Protein AF-A0A348WHT0-F1 (afdb_monomer_lite)

Foldseek 3Di:
DEEEEAAAQPPFPPCVLLVVLVVCQVVLVVVLEDRFDQVQAQVVLVVQLVVCVPPRHDPCLLVVRCVSSVRDPSRPYYYHYYNCQLHALLQQAEPLEGSPSPLSSVVSVCVSVVVHQYAYEYADEDLVVSLQVSCVVNVHPDSCVSNPNDDSVSYDPVVVVVCCCVRVVSHHYHYDHSVCCVVCVVVVSCVSSVD

Radius of gyration: 16.74 Å; chains: 1; bounding box: 39×33×45 Å

Organism: NCBI:txid314263

Secondary structure (DSSP, 8-state):
-EEEEE---TTSSTTHHHHHHHHTHHHHHHTTEE---HHHHHHHHHHHHHHHHHH---TTHHHHHHHHHTPPTT-SEEEEE-TTTT--GGGSEETTEE-TTHHHHHHHHHHHTTTSEEEEEEEE--HHHHHHHHHHHTT-S-HHHHTTSS-GGG--HHHHHHHHHHHSTTS-EEEEEGGGHHHHHHHHHHHHHT-

Sequence (195 aa):
MQVIIHAGAHKTDDDKLVKCLMGNEPILSELGTAVPHPNSYRKLLRDLLNEGLQSGLPADTRARVLEKMRVPEGTERLILSNHGFFGTPRMAVNSGLFYPAAVARLRLFQEIFHLDDVELFLALRDPGGLLPALAHEARAHSVSEYIGGGEPRDILWSDMLSRISREVPDLPVTVWCNEDTPLIWGEVLREMAGV

Structure (mmCIF, N/CA/C/O backbone):
data_AF-A0A348WHT0-F1
#
_entry.id   AF-A0A348WHT0-F1
#
loop_
_atom_site.group_PDB
_atom_site.id
_atom_site.type_symbol
_atom_site.label_atom_id
_atom_site.label_alt_id
_atom_site.label_comp_id
_atom_site.label_asym_id
_atom_site.label_entity_id
_atom_site.label_seq_id
_atom_site.pdbx_PDB_ins_code
_atom_site.Cartn_x
_atom_site.Cartn_y
_atom_site.Cartn_z
_atom_site.occupancy
_atom_site.B_iso_or_equiv
_atom_site.auth_seq_id
_atom_site.auth_comp_id
_atom_site.auth_asym_id
_atom_site.auth_atom_id
_atom_site.pdbx_PDB_model_num
ATOM 1 N N . MET A 1 1 ? -11.082 -5.052 14.104 1.00 96.81 1 MET A N 1
ATOM 2 C CA . MET A 1 1 ? -10.844 -3.727 13.487 1.00 96.81 1 MET A CA 1
ATOM 3 C C . MET A 1 1 ? -10.552 -3.975 12.017 1.00 96.81 1 MET A C 1
ATOM 5 O O . MET A 1 1 ? -10.030 -5.037 11.706 1.00 96.81 1 MET A O 1
ATOM 9 N N . GLN A 1 2 ? -10.887 -3.052 11.122 1.00 98.25 2 GLN A N 1
ATOM 10 C CA . GLN A 1 2 ? -10.478 -3.136 9.721 1.00 98.25 2 GLN A CA 1
ATOM 11 C C . GLN A 1 2 ? -9.134 -2.429 9.534 1.00 98.25 2 GLN A C 1
ATOM 13 O O . GLN A 1 2 ? -8.958 -1.293 9.974 1.00 98.25 2 GLN A O 1
ATOM 18 N N . VAL A 1 3 ? -8.169 -3.089 8.899 1.00 98.50 3 VAL A N 1
ATOM 19 C CA . VAL A 1 3 ? -6.821 -2.562 8.670 1.00 98.50 3 VAL A CA 1
ATOM 20 C C . VAL A 1 3 ? -6.609 -2.360 7.181 1.00 98.50 3 VAL A C 1
ATOM 22 O O . VAL A 1 3 ? -6.459 -3.307 6.412 1.00 98.50 3 VAL A O 1
ATOM 25 N N . ILE A 1 4 ? -6.542 -1.096 6.785 1.00 98.56 4 ILE A N 1
ATOM 26 C CA . ILE A 1 4 ? -6.282 -0.692 5.413 1.00 98.56 4 ILE A CA 1
ATOM 27 C C . ILE A 1 4 ? -4.787 -0.522 5.215 1.00 98.56 4 ILE A C 1
ATOM 29 O O . ILE A 1 4 ? -4.146 0.284 5.895 1.00 98.56 4 ILE A O 1
ATOM 33 N N . ILE A 1 5 ? -4.239 -1.230 4.231 1.00 98.19 5 ILE A N 1
ATOM 34 C CA . ILE A 1 5 ? -2.905 -0.959 3.707 1.00 98.19 5 ILE A CA 1
ATOM 35 C C . ILE A 1 5 ? -3.011 -0.336 2.314 1.00 98.19 5 ILE A C 1
ATOM 37 O O . ILE A 1 5 ? -3.298 -1.003 1.325 1.00 98.19 5 ILE A O 1
ATOM 41 N N . HIS A 1 6 ? -2.726 0.962 2.228 1.00 97.75 6 HIS A N 1
ATOM 42 C CA . HIS A 1 6 ? -2.461 1.640 0.965 1.00 97.75 6 HIS A CA 1
ATOM 43 C C . HIS A 1 6 ? -1.004 1.397 0.557 1.00 97.75 6 HIS A C 1
ATOM 45 O O . HIS A 1 6 ? -0.068 2.024 1.075 1.00 97.75 6 HIS A O 1
ATOM 51 N N . ALA A 1 7 ? -0.806 0.430 -0.336 1.00 91.94 7 ALA A N 1
ATOM 52 C CA . ALA A 1 7 ? 0.500 -0.120 -0.682 1.00 91.94 7 ALA A CA 1
ATOM 53 C C . ALA A 1 7 ? 1.044 0.450 -2.000 1.00 91.94 7 ALA A C 1
ATOM 55 O O . ALA A 1 7 ? 1.213 -0.272 -2.976 1.00 91.94 7 ALA A O 1
ATOM 56 N N . GLY A 1 8 ? 1.369 1.739 -2.039 1.00 82.56 8 GLY A N 1
ATOM 57 C CA . GLY A 1 8 ? 1.909 2.351 -3.257 1.00 82.56 8 GLY A CA 1
ATOM 58 C C . GLY A 1 8 ? 0.928 2.302 -4.441 1.00 82.56 8 GLY A C 1
ATOM 59 O O . GLY A 1 8 ? -0.273 2.444 -4.243 1.00 82.56 8 GLY A O 1
ATOM 60 N N . ALA A 1 9 ? 1.369 2.121 -5.690 1.00 91.69 9 ALA A N 1
ATOM 61 C CA . ALA A 1 9 ? 2.722 1.787 -6.144 1.00 91.69 9 ALA A CA 1
ATOM 62 C C . ALA A 1 9 ? 3.801 2.847 -5.829 1.00 91.69 9 ALA A C 1
ATOM 64 O O . ALA A 1 9 ? 3.558 3.892 -5.239 1.00 91.69 9 ALA A O 1
ATOM 65 N N . HIS A 1 10 ? 5.050 2.588 -6.207 1.00 94.56 10 HIS A N 1
ATOM 66 C CA . HIS A 1 10 ? 6.054 3.649 -6.211 1.00 94.56 10 HIS A CA 1
ATOM 67 C C . HIS A 1 10 ? 5.670 4.696 -7.258 1.00 94.56 10 HIS A C 1
ATOM 69 O O . HIS A 1 10 ? 5.107 4.363 -8.300 1.00 94.56 10 HIS A O 1
ATOM 75 N N . LYS A 1 11 ? 6.055 5.954 -7.020 1.00 94.25 11 LYS A N 1
ATOM 76 C CA . LYS A 1 11 ? 5.781 7.071 -7.939 1.00 94.25 11 LYS A CA 1
ATOM 77 C C . LYS A 1 11 ? 4.287 7.282 -8.225 1.00 94.25 11 LYS A C 1
ATOM 79 O O . LYS A 1 11 ? 3.939 7.709 -9.329 1.00 94.25 11 LYS A O 1
ATOM 84 N N . THR A 1 12 ? 3.446 6.992 -7.238 1.00 92.88 12 THR A N 1
ATOM 85 C CA . THR A 1 12 ? 2.030 7.366 -7.176 1.00 92.88 12 THR A CA 1
ATOM 86 C C . THR A 1 12 ? 1.801 8.241 -5.951 1.00 92.88 12 THR A C 1
ATOM 88 O O . THR A 1 12 ? 2.542 8.137 -4.972 1.00 92.88 12 THR A O 1
ATOM 91 N N . ASP A 1 13 ? 0.788 9.106 -6.028 1.00 88.25 13 ASP A N 1
ATOM 92 C CA . ASP A 1 13 ? 0.250 9.934 -4.936 1.00 88.25 13 ASP A CA 1
ATOM 93 C C . ASP A 1 13 ? 1.198 10.935 -4.214 1.00 88.25 13 ASP A C 1
ATOM 95 O O . ASP A 1 13 ? 0.739 11.985 -3.777 1.00 88.25 13 ASP A O 1
ATOM 99 N N . ASP A 1 14 ? 2.508 10.695 -4.095 1.00 90.69 14 ASP A N 1
ATOM 100 C CA . ASP A 1 14 ? 3.477 11.513 -3.333 1.00 90.69 14 ASP A CA 1
ATOM 101 C C . ASP A 1 14 ? 3.013 11.834 -1.890 1.00 90.69 14 ASP A C 1
ATOM 103 O O . ASP A 1 14 ? 3.195 12.941 -1.354 1.00 90.69 14 ASP A O 1
ATOM 107 N N . ASP A 1 15 ? 2.402 10.832 -1.251 1.00 94.19 15 ASP A N 1
ATOM 108 C CA . ASP A 1 15 ? 1.772 10.893 0.071 1.00 94.19 15 ASP A CA 1
ATOM 109 C C . ASP A 1 15 ? 0.593 11.884 0.176 1.00 94.19 15 ASP A C 1
ATOM 111 O O . ASP A 1 15 ? 0.206 12.252 1.289 1.00 94.19 15 ASP A O 1
ATOM 115 N N . LYS A 1 16 ? 0.016 12.368 -0.931 1.00 95.31 16 LYS A N 1
ATOM 116 C CA . LYS A 1 16 ? -1.100 13.322 -0.869 1.00 95.31 16 LYS A CA 1
ATOM 117 C C . LYS A 1 16 ? -2.334 12.703 -0.204 1.00 95.31 16 LYS A C 1
ATOM 119 O O . LYS A 1 16 ? -2.936 13.386 0.624 1.00 95.31 16 LYS A O 1
ATOM 124 N N . LEU A 1 17 ? -2.696 11.451 -0.502 1.00 95.38 17 LEU A N 1
ATOM 125 C CA . LEU A 1 17 ? -3.864 10.782 0.090 1.00 95.38 17 LEU A CA 1
ATOM 126 C C . LEU A 1 17 ? -3.716 10.691 1.609 1.00 95.38 17 LEU A C 1
ATOM 128 O O . LEU A 1 17 ? -4.583 11.152 2.349 1.00 95.38 17 LEU A O 1
ATOM 132 N N . VAL A 1 18 ? -2.577 10.184 2.096 1.00 96.25 18 VAL A N 1
ATOM 133 C CA . VAL A 1 18 ? -2.350 10.059 3.546 1.00 96.25 18 VAL A CA 1
ATOM 134 C C . VAL A 1 18 ? -2.262 11.417 4.237 1.00 96.25 18 VAL A C 1
ATOM 136 O O . VAL A 1 18 ? -2.798 11.568 5.330 1.00 96.25 18 VAL A O 1
ATOM 139 N N . LYS A 1 19 ? -1.664 12.434 3.602 1.00 97.12 19 LYS A N 1
ATOM 140 C CA . LYS A 1 19 ? -1.663 13.804 4.141 1.00 97.12 19 LYS A CA 1
ATOM 141 C C . LYS A 1 19 ? -3.077 14.366 4.252 1.00 97.12 19 LYS A C 1
ATOM 143 O O . LYS A 1 19 ? -3.374 15.048 5.227 1.00 97.12 19 LYS A O 1
ATOM 148 N N . CYS A 1 20 ? -3.941 14.082 3.280 1.00 97.25 20 CYS A N 1
ATOM 149 C CA . CYS A 1 20 ? -5.332 14.514 3.319 1.00 97.25 20 CYS A CA 1
ATOM 150 C C . CYS A 1 20 ? -6.113 13.806 4.430 1.00 97.25 20 CYS A C 1
ATOM 152 O O . CYS A 1 20 ? -6.775 14.480 5.213 1.00 97.25 20 CYS A O 1
ATOM 154 N N . LEU A 1 21 ? -5.966 12.486 4.569 1.00 97.44 21 LEU A N 1
ATOM 155 C CA . LEU A 1 21 ? -6.571 11.719 5.663 1.00 97.44 21 LEU A CA 1
ATOM 156 C C . LEU A 1 21 ? -6.106 12.226 7.035 1.00 97.44 21 LEU A C 1
ATOM 158 O O . LEU A 1 21 ? -6.928 12.517 7.894 1.00 97.44 21 LEU A O 1
ATOM 162 N N . MET A 1 22 ? -4.798 12.437 7.217 1.00 9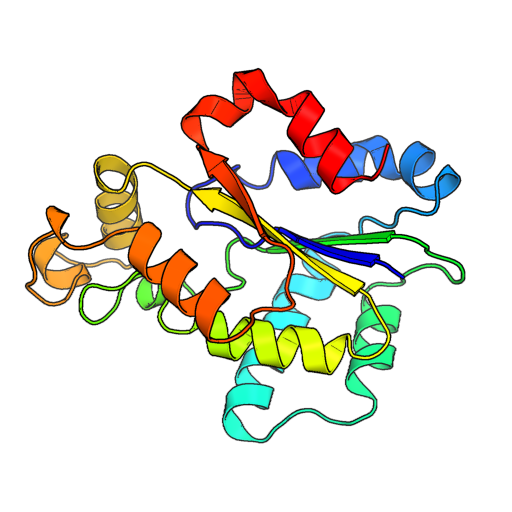7.06 22 MET A N 1
ATOM 163 C CA . MET A 1 22 ? -4.246 13.014 8.449 1.00 97.06 22 MET A CA 1
ATOM 164 C C . MET A 1 22 ? -4.766 14.431 8.722 1.00 97.06 22 MET A C 1
ATOM 166 O O . MET A 1 22 ? -4.982 14.797 9.872 1.00 97.06 22 MET A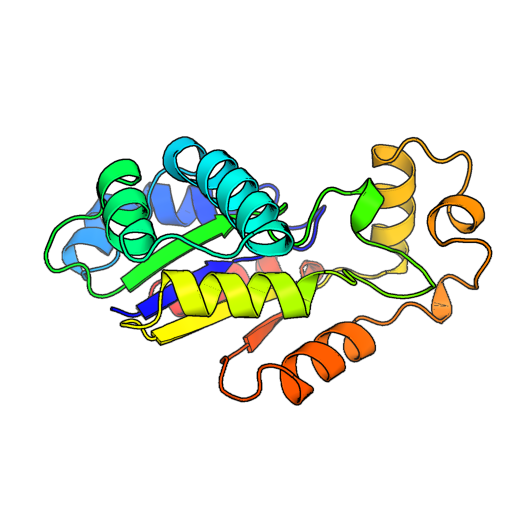 O 1
ATOM 170 N N . GLY A 1 23 ? -4.976 15.238 7.678 1.00 97.44 23 GLY A N 1
ATOM 171 C CA . GLY A 1 23 ? -5.565 16.572 7.805 1.00 97.44 23 GLY A CA 1
ATOM 172 C C . GLY A 1 23 ? -7.017 16.563 8.295 1.00 97.44 23 GLY A C 1
ATOM 173 O O . GLY A 1 23 ? -7.491 17.589 8.770 1.00 97.44 23 GLY A O 1
ATOM 174 N N . ASN A 1 24 ? -7.698 15.417 8.210 1.00 97.12 24 ASN A N 1
ATOM 175 C CA . ASN A 1 24 ? -9.069 15.209 8.675 1.00 97.12 24 ASN A CA 1
ATOM 176 C C . ASN A 1 24 ? -9.138 14.303 9.919 1.00 97.12 24 ASN A C 1
ATOM 178 O O . ASN A 1 24 ? -10.220 13.842 10.273 1.00 97.12 24 ASN A O 1
ATOM 182 N N . GLU A 1 25 ? -8.008 14.058 10.596 1.00 95.44 25 GLU A N 1
ATOM 183 C CA . GLU A 1 25 ? -7.926 13.146 11.744 1.00 95.44 25 GLU A CA 1
ATOM 184 C C . GLU A 1 25 ? -8.965 13.416 12.845 1.00 95.44 25 GLU A C 1
ATOM 186 O O . GLU A 1 25 ? -9.567 12.437 13.274 1.00 95.44 25 GLU A O 1
ATOM 191 N N . PRO A 1 26 ? -9.290 14.668 13.240 1.00 95.94 26 PRO A N 1
ATOM 192 C CA . PRO A 1 26 ? -10.295 14.894 14.281 1.00 95.94 26 PRO A CA 1
ATOM 193 C C . PRO A 1 26 ? -11.669 14.310 13.930 1.00 95.94 26 PRO A C 1
ATOM 195 O O . PRO A 1 26 ? -12.278 13.626 14.745 1.00 95.94 26 PRO A O 1
ATOM 198 N N . ILE A 1 27 ? -12.124 14.523 12.691 1.00 96.50 27 ILE A N 1
ATOM 199 C CA . ILE A 1 27 ? -13.418 14.020 12.207 1.00 96.50 27 ILE A CA 1
ATOM 200 C C . ILE A 1 27 ? -13.360 12.499 12.033 1.00 96.50 27 ILE A C 1
ATOM 202 O O . ILE A 1 27 ? -14.295 11.794 12.393 1.00 96.50 27 ILE A O 1
ATOM 206 N N . LEU A 1 28 ? -12.256 11.975 11.495 1.00 97.25 28 LEU A N 1
ATOM 207 C CA . LEU A 1 28 ? -12.086 10.533 11.303 1.00 97.25 28 LEU A CA 1
ATOM 208 C C . LEU A 1 28 ? -12.036 9.779 12.637 1.00 97.25 28 LEU A C 1
ATOM 210 O O . LEU A 1 28 ? -12.608 8.700 12.744 1.00 97.25 28 LEU A O 1
ATOM 214 N N . SER A 1 29 ? -11.412 10.363 13.657 1.00 96.06 29 SER A N 1
ATOM 215 C CA . SER A 1 29 ? -11.314 9.800 15.004 1.00 96.06 29 SER A CA 1
ATOM 216 C C . SER A 1 29 ? -12.685 9.704 15.681 1.00 96.06 29 SER A C 1
ATOM 218 O O . SER A 1 29 ? -13.007 8.669 16.263 1.00 96.06 29 SER A O 1
ATOM 220 N N . GLU A 1 30 ? -13.545 10.720 15.519 1.00 95.94 30 GLU A N 1
ATOM 221 C CA . GLU A 1 30 ? -14.953 10.670 15.958 1.00 95.94 30 GLU A CA 1
ATOM 222 C C . GLU A 1 30 ? -15.746 9.537 15.281 1.00 95.94 30 GLU A C 1
ATOM 224 O O . GLU A 1 30 ? -16.675 8.992 15.876 1.00 95.94 30 GLU A O 1
ATOM 229 N N . LEU A 1 31 ? -15.352 9.154 14.064 1.00 96.31 31 LEU A N 1
ATOM 230 C CA . LEU A 1 31 ? -15.923 8.050 13.286 1.00 96.31 31 LEU A CA 1
ATOM 231 C C . LEU A 1 31 ? -15.170 6.720 13.490 1.00 96.31 31 LEU A C 1
ATOM 233 O O . LEU A 1 31 ? -15.331 5.793 12.702 1.00 96.31 31 LEU A O 1
ATOM 237 N N . GLY A 1 32 ? -14.310 6.616 14.511 1.00 97.12 32 GLY A N 1
ATOM 238 C CA . GLY A 1 32 ? -13.591 5.381 14.842 1.00 97.12 32 GLY A CA 1
ATOM 239 C C . GLY A 1 32 ? -12.422 5.037 13.909 1.00 97.12 32 GLY A C 1
ATOM 240 O O . GLY A 1 32 ? -11.910 3.916 13.958 1.00 97.12 32 GLY A O 1
ATOM 241 N N . THR A 1 33 ? -11.974 5.976 13.071 1.00 98.25 33 THR A N 1
ATOM 242 C CA . THR A 1 33 ? -10.888 5.785 12.102 1.00 98.25 33 THR A CA 1
ATOM 243 C C . THR A 1 33 ? -9.585 6.440 12.558 1.00 98.25 33 THR A C 1
ATOM 245 O O . THR A 1 33 ? -9.477 7.660 12.667 1.00 98.25 33 THR A O 1
ATOM 248 N N . ALA A 1 34 ? -8.543 5.629 12.745 1.00 98.00 34 ALA A N 1
ATOM 249 C CA . ALA A 1 34 ? -7.202 6.078 13.091 1.00 98.00 34 ALA A CA 1
ATOM 250 C C . ALA A 1 34 ? -6.297 6.183 11.855 1.00 98.00 34 ALA A C 1
ATOM 252 O O . ALA A 1 34 ? -6.128 5.229 11.087 1.00 98.00 34 ALA A O 1
ATOM 253 N N . VAL A 1 35 ? -5.629 7.331 11.713 1.00 97.56 35 VAL A N 1
ATOM 254 C CA . VAL A 1 35 ? -4.655 7.597 10.642 1.00 97.56 35 VAL A CA 1
ATOM 255 C C . VAL A 1 35 ? -3.308 7.987 11.263 1.00 97.56 35 VAL A C 1
ATOM 257 O O . VAL A 1 35 ? -2.981 9.173 11.360 1.00 97.56 35 VAL A O 1
ATOM 260 N N . PRO A 1 36 ? -2.504 7.015 11.736 1.00 96.94 36 PRO A N 1
ATOM 261 C CA . PRO A 1 36 ? -1.233 7.318 12.379 1.00 96.94 36 PRO A CA 1
ATOM 262 C C . PRO A 1 36 ? -0.259 8.004 11.413 1.00 96.94 36 PRO A C 1
ATOM 264 O O . PRO A 1 36 ? -0.243 7.762 10.205 1.00 96.94 36 PRO A O 1
ATOM 267 N N . HIS A 1 37 ? 0.627 8.835 11.963 1.00 96.00 37 HIS A N 1
ATOM 268 C CA . HIS A 1 37 ? 1.650 9.507 11.168 1.00 96.00 37 HIS A CA 1
ATOM 269 C C . HIS A 1 37 ? 2.623 8.477 10.546 1.00 96.00 37 HIS A C 1
ATOM 271 O O . HIS A 1 37 ? 3.209 7.693 11.292 1.00 96.00 37 HIS A O 1
ATOM 277 N N . PRO A 1 38 ? 2.929 8.510 9.232 1.00 95.62 38 PRO A N 1
ATOM 278 C CA . PRO A 1 38 ? 3.731 7.473 8.572 1.00 95.62 38 PRO A CA 1
ATOM 279 C C . PRO A 1 38 ? 5.100 7.157 9.193 1.00 95.62 38 PRO A C 1
ATOM 281 O O . PRO A 1 38 ? 5.549 6.009 9.192 1.00 95.62 38 PRO A O 1
ATOM 284 N N . ASN A 1 39 ? 5.757 8.161 9.777 1.00 94.69 39 ASN A N 1
ATOM 285 C CA . ASN A 1 39 ? 7.008 7.996 10.528 1.00 94.69 39 ASN A CA 1
ATOM 286 C C . ASN A 1 39 ? 6.917 7.027 11.724 1.00 94.69 39 ASN A C 1
ATOM 288 O O . ASN A 1 39 ? 7.955 6.514 12.141 1.00 94.69 39 ASN A O 1
ATOM 292 N N . SER A 1 40 ? 5.728 6.768 12.283 1.00 94.88 40 SER A N 1
ATOM 293 C CA . SER A 1 40 ? 5.569 5.836 13.407 1.00 94.88 40 SER A CA 1
ATOM 294 C C . SER A 1 40 ? 5.627 4.368 12.971 1.00 94.88 40 SER A C 1
ATOM 296 O O . SER A 1 40 ? 6.101 3.539 13.748 1.00 94.88 40 SER A O 1
ATOM 298 N N . TYR A 1 41 ? 5.226 4.049 11.731 1.00 95.56 41 TYR A N 1
ATOM 299 C CA . TYR A 1 41 ? 5.087 2.662 11.271 1.00 95.56 41 TYR A CA 1
ATOM 300 C C . TYR A 1 41 ? 5.903 2.277 10.042 1.00 95.56 41 TYR A C 1
ATOM 302 O O . TYR A 1 41 ? 6.280 1.116 9.945 1.00 95.56 41 TYR A O 1
ATOM 310 N N . ARG A 1 42 ? 6.220 3.176 9.098 1.00 95.44 42 ARG A N 1
ATOM 311 C CA . ARG A 1 42 ? 6.843 2.761 7.819 1.00 95.44 42 ARG A CA 1
ATOM 312 C C . ARG A 1 42 ? 8.151 1.999 8.020 1.00 95.44 42 ARG A C 1
ATOM 314 O O . ARG A 1 42 ? 8.348 0.943 7.425 1.00 95.44 42 ARG A O 1
ATOM 321 N N . LYS A 1 43 ? 9.029 2.519 8.885 1.00 94.69 43 LYS A N 1
ATOM 322 C CA . LYS A 1 43 ? 10.285 1.846 9.242 1.00 94.69 43 LYS A CA 1
ATOM 323 C C . LYS A 1 43 ? 10.022 0.552 10.015 1.00 94.69 43 LYS A C 1
ATOM 325 O O . LYS A 1 43 ? 10.598 -0.468 9.664 1.00 94.69 43 LYS A O 1
ATOM 330 N N . LEU A 1 44 ? 9.136 0.597 11.013 1.00 94.50 44 LEU A N 1
ATOM 331 C CA . LEU A 1 44 ? 8.794 -0.564 11.836 1.00 94.50 44 LEU A CA 1
ATOM 332 C C . LEU A 1 44 ? 8.273 -1.726 10.982 1.00 94.50 44 LEU A C 1
ATOM 334 O O . LEU A 1 44 ? 8.825 -2.815 11.046 1.00 94.50 44 LEU A O 1
ATOM 338 N N . LEU A 1 45 ? 7.251 -1.487 10.157 1.00 95.12 45 LEU A N 1
ATOM 339 C CA . LEU A 1 45 ? 6.664 -2.507 9.291 1.00 95.12 45 LEU A CA 1
ATOM 340 C C . LEU A 1 45 ? 7.678 -3.039 8.288 1.00 95.12 45 LEU A C 1
ATOM 342 O O . LEU A 1 45 ? 7.742 -4.240 8.073 1.00 95.12 45 LEU A O 1
ATOM 346 N N . ARG A 1 46 ? 8.499 -2.173 7.687 1.00 94.25 46 ARG A N 1
ATOM 347 C CA . ARG A 1 46 ? 9.553 -2.624 6.773 1.00 94.25 46 ARG A CA 1
ATOM 348 C C . ARG A 1 46 ? 10.522 -3.580 7.471 1.00 94.25 46 ARG A C 1
ATOM 350 O O . ARG A 1 46 ? 10.865 -4.607 6.894 1.00 94.25 46 ARG A O 1
ATOM 357 N N . ASP A 1 47 ? 10.976 -3.225 8.668 1.00 93.62 47 ASP A N 1
ATOM 358 C CA . ASP A 1 47 ? 11.948 -4.020 9.414 1.00 93.62 47 ASP A CA 1
ATOM 359 C C . ASP A 1 47 ? 11.312 -5.363 9.850 1.00 93.62 47 ASP A C 1
ATOM 361 O O . ASP A 1 47 ? 11.893 -6.412 9.582 1.00 93.62 47 ASP A O 1
ATOM 365 N N . LEU A 1 48 ? 10.068 -5.349 10.354 1.00 94.12 48 LEU A N 1
ATOM 366 C CA . LEU A 1 48 ? 9.299 -6.555 10.707 1.00 94.12 48 LEU A CA 1
ATOM 367 C C . LEU A 1 48 ? 9.023 -7.472 9.512 1.00 94.12 48 LEU A C 1
ATOM 369 O O . LEU A 1 48 ? 9.196 -8.678 9.614 1.00 94.12 48 LEU A O 1
ATOM 373 N N . LEU A 1 49 ? 8.606 -6.923 8.368 1.00 94.38 49 LEU A N 1
ATOM 374 C CA . LEU A 1 49 ? 8.345 -7.720 7.168 1.00 94.38 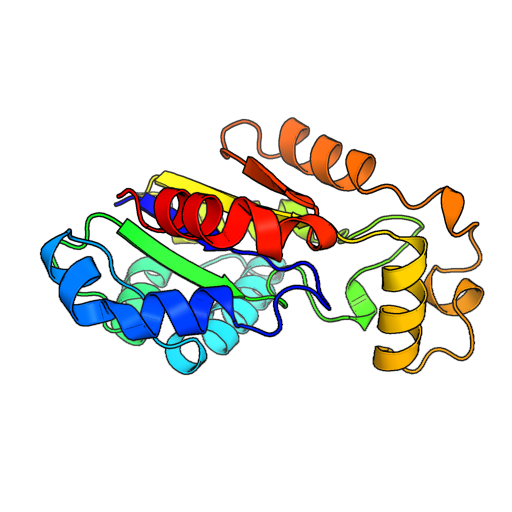49 LEU A CA 1
ATOM 375 C C . LEU A 1 49 ? 9.635 -8.352 6.634 1.00 94.38 49 LEU A C 1
ATOM 377 O O . LEU A 1 49 ? 9.603 -9.464 6.122 1.00 94.38 49 LEU A O 1
ATOM 381 N N . ASN A 1 50 ? 10.776 -7.667 6.740 1.00 92.94 50 ASN A N 1
ATOM 382 C CA . ASN A 1 50 ? 12.060 -8.235 6.327 1.00 92.94 50 ASN A CA 1
ATOM 383 C C . ASN A 1 50 ? 12.532 -9.347 7.274 1.00 92.94 50 ASN A C 1
ATOM 385 O O . ASN A 1 50 ? 13.026 -10.363 6.795 1.00 92.94 50 ASN A O 1
ATOM 389 N N . GLU A 1 51 ? 12.379 -9.159 8.585 1.00 92.44 51 GLU A N 1
ATOM 390 C CA . GLU A 1 51 ? 12.690 -10.174 9.599 1.00 92.44 51 GLU A CA 1
ATOM 391 C C . GLU A 1 51 ? 11.760 -11.390 9.470 1.00 92.44 51 GLU A C 1
ATOM 393 O O . GLU A 1 51 ? 12.226 -12.524 9.391 1.00 92.44 51 GLU A O 1
ATOM 398 N N . GLY A 1 52 ? 10.455 -11.155 9.313 1.00 93.06 52 GLY A N 1
ATOM 399 C CA . GLY A 1 52 ? 9.443 -12.196 9.136 1.00 93.06 52 GLY A CA 1
ATOM 400 C C . GLY A 1 52 ? 9.699 -13.096 7.927 1.00 93.06 52 GLY A C 1
ATOM 401 O O . GLY A 1 52 ? 9.526 -14.307 8.019 1.00 93.06 52 GLY A O 1
ATOM 402 N N . LEU A 1 53 ? 10.204 -12.538 6.818 1.00 90.44 53 LEU A N 1
ATOM 403 C CA . LEU A 1 53 ? 10.602 -13.324 5.641 1.00 90.44 53 LEU A CA 1
ATOM 404 C C . LEU A 1 53 ? 11.789 -14.267 5.907 1.00 90.44 53 LEU A C 1
ATOM 406 O O . LEU A 1 53 ? 11.985 -15.208 5.141 1.00 90.44 53 LEU A O 1
ATOM 410 N N . GLN A 1 54 ? 12.600 -14.010 6.937 1.00 90.31 54 GLN A N 1
ATOM 411 C CA . GLN A 1 54 ? 13.789 -14.803 7.264 1.00 90.31 54 GLN A CA 1
ATOM 412 C C . GLN A 1 54 ? 13.541 -15.799 8.397 1.00 90.31 54 GLN A C 1
ATOM 414 O O . GLN A 1 54 ? 13.997 -16.938 8.315 1.00 90.31 54 GLN A O 1
ATOM 419 N N . SER A 1 55 ? 12.854 -15.368 9.455 1.00 91.06 55 SER A N 1
ATOM 420 C CA . SER A 1 55 ? 12.753 -16.112 10.717 1.00 91.06 55 SER A CA 1
ATOM 421 C C . SER A 1 55 ? 11.333 -16.234 11.277 1.00 91.06 55 SER A C 1
ATOM 423 O O . SER A 1 55 ? 11.168 -16.809 12.351 1.00 91.06 55 SER A O 1
ATOM 425 N N . GLY A 1 56 ? 10.313 -15.731 10.572 1.00 91.25 56 GLY A N 1
ATOM 426 C CA . GLY A 1 56 ? 8.939 -15.651 11.079 1.00 91.25 56 GLY A CA 1
ATOM 427 C C . GLY A 1 56 ? 8.722 -14.482 12.047 1.00 91.25 56 GLY A C 1
ATOM 428 O O . GLY A 1 56 ? 9.645 -13.713 12.331 1.00 91.25 56 GLY A O 1
ATOM 429 N N . LEU A 1 57 ? 7.484 -14.316 12.522 1.00 92.44 57 LEU A N 1
ATOM 430 C CA . LEU A 1 57 ? 7.081 -13.193 13.370 1.00 92.44 57 LEU A CA 1
ATOM 431 C C . LEU A 1 57 ? 6.834 -13.631 14.826 1.00 92.44 57 LEU A C 1
ATOM 433 O O . LEU A 1 57 ? 6.198 -14.658 15.067 1.00 92.44 57 LEU A O 1
ATOM 437 N N . PRO A 1 58 ? 7.281 -12.849 15.825 1.00 90.56 58 PRO A N 1
ATOM 438 C CA . PRO A 1 58 ? 6.886 -13.057 17.217 1.00 90.56 58 PRO A CA 1
ATOM 439 C C . PRO A 1 58 ? 5.368 -12.934 17.423 1.00 90.56 58 PRO A C 1
ATOM 441 O O . PRO A 1 58 ? 4.721 -12.079 16.815 1.00 90.56 58 PRO A O 1
ATOM 444 N N . ALA A 1 59 ? 4.801 -13.716 18.347 1.00 88.88 59 ALA A N 1
ATOM 445 C CA . ALA A 1 59 ? 3.359 -13.714 18.623 1.00 88.88 59 ALA A CA 1
ATOM 446 C C . ALA A 1 59 ? 2.822 -12.355 19.128 1.00 88.88 59 ALA A C 1
ATOM 448 O O . ALA A 1 59 ? 1.663 -12.016 18.904 1.00 88.88 59 ALA A O 1
ATOM 449 N N . ASP A 1 60 ? 3.661 -11.548 19.782 1.00 92.50 60 ASP A N 1
ATOM 450 C CA . ASP A 1 60 ? 3.318 -10.225 20.317 1.00 92.50 60 ASP A CA 1
ATOM 451 C C . ASP A 1 60 ? 3.485 -9.081 19.295 1.00 92.50 60 ASP A C 1
ATOM 453 O O . ASP A 1 60 ? 3.259 -7.911 19.626 1.00 92.50 60 ASP A O 1
ATOM 457 N N . THR A 1 61 ? 3.850 -9.393 18.043 1.00 95.00 61 THR A N 1
ATOM 458 C CA . THR A 1 61 ? 4.140 -8.392 17.000 1.00 95.00 61 THR A CA 1
ATOM 459 C C . THR A 1 61 ? 2.984 -7.417 16.805 1.00 95.00 61 THR A C 1
ATOM 461 O O . THR A 1 61 ? 3.213 -6.209 16.741 1.00 95.00 61 THR A O 1
ATOM 464 N N . ARG A 1 62 ? 1.738 -7.910 16.783 1.00 95.00 62 ARG A N 1
ATOM 465 C CA . ARG A 1 62 ? 0.541 -7.070 16.635 1.00 95.00 62 ARG A CA 1
ATOM 466 C C . ARG A 1 62 ? 0.461 -5.986 17.709 1.00 95.00 62 ARG A C 1
ATOM 468 O O . ARG A 1 62 ? 0.316 -4.808 17.391 1.00 95.00 62 ARG A O 1
ATOM 475 N N . ALA A 1 63 ? 0.574 -6.380 18.978 1.00 94.31 63 ALA A N 1
ATOM 476 C CA . ALA A 1 63 ? 0.453 -5.466 20.110 1.00 94.31 63 ALA A CA 1
ATOM 477 C C . ALA A 1 63 ? 1.544 -4.386 20.066 1.00 94.31 63 ALA A C 1
ATOM 479 O O . ALA A 1 63 ? 1.242 -3.201 20.185 1.00 94.31 63 ALA A O 1
ATOM 480 N N . ARG A 1 64 ? 2.790 -4.782 19.776 1.00 93.19 64 ARG A N 1
ATOM 481 C CA . ARG A 1 64 ? 3.930 -3.862 19.620 1.00 93.19 64 ARG A CA 1
ATOM 482 C C . ARG A 1 64 ? 3.733 -2.870 18.473 1.00 93.19 64 ARG A C 1
ATOM 484 O O . ARG A 1 64 ? 4.110 -1.703 18.584 1.00 93.19 64 ARG A O 1
ATOM 491 N N . VAL A 1 65 ? 3.162 -3.334 17.362 1.00 95.19 65 VAL A N 1
ATOM 492 C CA . VAL A 1 65 ? 2.851 -2.516 16.183 1.00 95.19 65 VAL A CA 1
ATOM 493 C C . VAL A 1 65 ? 1.800 -1.456 16.529 1.00 95.19 65 VAL A C 1
ATOM 495 O O . VAL A 1 65 ? 2.049 -0.269 16.305 1.00 95.19 65 VAL A O 1
ATOM 498 N N . LEU A 1 66 ? 0.686 -1.848 17.153 1.00 96.31 66 LEU A N 1
ATOM 499 C CA . LEU A 1 66 ? -0.373 -0.923 17.579 1.00 96.31 66 LEU A CA 1
ATOM 500 C C . LEU A 1 66 ? 0.104 0.078 18.640 1.00 96.31 66 LEU A C 1
ATOM 502 O O . LEU A 1 66 ? -0.145 1.278 18.507 1.00 96.31 66 LEU A O 1
ATOM 506 N N . GLU A 1 67 ? 0.855 -0.386 19.643 1.00 94.56 67 GLU A N 1
ATOM 507 C CA . GLU A 1 67 ? 1.433 0.460 20.692 1.00 94.56 67 GLU A CA 1
ATOM 508 C C . GLU A 1 67 ? 2.376 1.514 20.099 1.00 94.56 67 GLU A C 1
ATOM 510 O O . GLU A 1 67 ? 2.268 2.705 20.404 1.00 94.56 67 GLU A O 1
ATOM 515 N N . LYS A 1 68 ? 3.277 1.111 19.191 1.00 94.12 68 LYS A N 1
ATOM 516 C CA . LYS A 1 68 ? 4.222 2.041 18.557 1.00 94.12 68 LYS A CA 1
ATOM 517 C C . LYS A 1 68 ? 3.511 3.127 17.753 1.00 94.12 68 LYS A C 1
ATOM 519 O O . LYS A 1 68 ? 3.969 4.273 17.734 1.00 94.12 68 LYS A O 1
ATOM 524 N N . MET A 1 69 ? 2.418 2.762 17.089 1.00 94.94 69 MET A N 1
ATOM 525 C CA . MET A 1 69 ? 1.574 3.685 16.335 1.00 94.94 69 MET A CA 1
ATOM 526 C C . MET A 1 69 ? 0.678 4.550 17.221 1.00 94.94 69 MET A C 1
ATOM 528 O O . MET A 1 69 ? 0.153 5.540 16.718 1.00 94.94 69 MET A O 1
ATOM 532 N N . ARG A 1 70 ? 0.558 4.222 18.517 1.00 94.94 70 ARG A N 1
ATOM 533 C CA . ARG A 1 70 ? -0.368 4.851 19.469 1.00 94.94 70 ARG A CA 1
ATOM 534 C C . ARG A 1 70 ? -1.811 4.809 18.964 1.00 94.94 70 ARG A C 1
ATOM 536 O O . ARG A 1 70 ? -2.518 5.808 19.042 1.00 94.94 70 ARG A O 1
ATOM 543 N N . VAL A 1 71 ? -2.216 3.668 18.404 1.00 95.88 71 VAL A N 1
ATOM 544 C CA . VAL A 1 71 ? -3.593 3.471 17.933 1.00 95.88 71 VAL A CA 1
ATOM 545 C C . VAL A 1 71 ? -4.532 3.528 19.146 1.00 95.88 71 VAL A C 1
ATOM 547 O O . VAL A 1 71 ? -4.303 2.769 20.091 1.00 95.88 71 VAL A O 1
ATOM 550 N N . PRO A 1 72 ? -5.544 4.416 19.160 1.00 94.00 72 PRO A N 1
ATOM 551 C CA . PRO A 1 72 ? -6.497 4.500 20.261 1.00 94.00 72 PRO A CA 1
ATOM 552 C C . PRO A 1 72 ? -7.246 3.183 20.481 1.00 94.00 72 PRO A C 1
ATOM 554 O O . PRO A 1 72 ? -7.575 2.466 19.532 1.00 94.00 72 PRO A O 1
ATOM 557 N N . GLU A 1 73 ? -7.553 2.877 21.738 1.00 91.88 73 GLU A N 1
ATOM 558 C CA . GLU A 1 73 ? -8.460 1.776 22.057 1.00 91.88 73 GLU A CA 1
ATOM 559 C C . GLU A 1 73 ? -9.852 2.057 21.470 1.00 91.88 73 GLU A C 1
ATOM 561 O O . GLU A 1 73 ? -10.288 3.206 21.417 1.00 91.88 73 GLU A O 1
ATOM 566 N N . GLY A 1 74 ? -10.533 1.018 20.984 1.00 93.12 74 GLY A N 1
ATOM 567 C CA . GLY A 1 74 ? -11.825 1.167 20.307 1.00 93.12 74 GLY A CA 1
ATOM 568 C C . GLY A 1 74 ? -11.744 1.634 18.850 1.00 93.12 74 GLY A C 1
ATOM 569 O O . GLY A 1 74 ? -12.787 1.823 18.240 1.00 93.12 74 GLY A O 1
ATOM 570 N N . THR A 1 75 ? -10.544 1.782 18.271 1.00 97.50 75 THR A N 1
ATOM 571 C CA . THR A 1 75 ? -10.392 2.037 16.828 1.00 97.50 75 THR A CA 1
ATOM 572 C C . THR A 1 75 ? -11.097 0.943 16.021 1.00 97.50 75 THR A C 1
ATOM 574 O O . THR A 1 75 ? -10.762 -0.241 16.126 1.00 97.50 75 THR A O 1
ATOM 577 N N . GLU A 1 76 ? -12.049 1.345 15.184 1.00 98.00 76 GLU A N 1
ATOM 578 C CA . GLU A 1 76 ? -12.796 0.454 14.297 1.00 98.00 76 GLU A CA 1
ATOM 579 C C . GLU A 1 76 ? -12.070 0.262 12.966 1.00 98.00 76 GLU A C 1
ATOM 581 O O . GLU A 1 76 ? -12.073 -0.847 12.421 1.00 98.00 76 GLU A O 1
ATOM 586 N N . ARG A 1 77 ? -11.360 1.299 12.497 1.00 98.25 77 ARG A N 1
ATOM 587 C CA . ARG A 1 77 ? -10.609 1.295 11.238 1.00 98.25 77 ARG A CA 1
ATOM 588 C C . ARG A 1 77 ? -9.227 1.933 11.375 1.00 98.25 77 ARG A C 1
ATOM 590 O O . ARG A 1 77 ? -9.084 3.028 11.902 1.00 98.25 77 ARG A O 1
ATOM 597 N N . LEU A 1 78 ? -8.195 1.276 10.857 1.00 98.56 78 LEU A N 1
ATOM 598 C CA . LEU A 1 78 ? -6.810 1.751 10.872 1.00 98.56 78 LEU A CA 1
ATOM 599 C C . LEU A 1 78 ? -6.288 1.898 9.445 1.00 98.56 78 LEU A C 1
ATOM 601 O O . LEU A 1 78 ? -6.265 0.919 8.704 1.00 98.56 78 LEU A O 1
ATOM 605 N N . ILE A 1 79 ? -5.807 3.087 9.071 1.00 98.38 79 ILE A N 1
ATOM 606 C CA . ILE A 1 79 ? -5.275 3.339 7.724 1.00 98.38 79 ILE A CA 1
ATOM 607 C C . ILE A 1 79 ? -3.761 3.515 7.754 1.00 98.38 79 ILE A C 1
ATOM 609 O O . ILE A 1 79 ? -3.230 4.466 8.331 1.00 98.38 79 ILE A O 1
ATOM 613 N N . LEU A 1 80 ? -3.057 2.626 7.056 1.00 98.06 80 LEU A N 1
ATOM 614 C CA . LEU A 1 80 ? -1.609 2.645 6.895 1.00 98.06 80 LEU A CA 1
ATOM 615 C C . LEU A 1 80 ? -1.267 2.884 5.423 1.00 98.06 80 LEU A C 1
ATOM 617 O O . LEU A 1 80 ? -1.705 2.155 4.544 1.00 98.06 80 LEU A O 1
ATOM 621 N N . SER A 1 81 ? -0.451 3.895 5.136 1.00 96.75 81 SER A N 1
ATOM 622 C CA . SER A 1 81 ? -0.011 4.246 3.782 1.00 96.75 81 SER A CA 1
ATOM 623 C C . SER A 1 81 ? 1.500 4.118 3.655 1.00 96.75 81 SER A C 1
ATOM 625 O O . SER A 1 81 ? 2.279 4.817 4.318 1.00 96.75 81 SER A O 1
ATOM 627 N N . ASN A 1 82 ? 1.946 3.223 2.780 1.00 95.06 82 ASN A N 1
ATOM 628 C CA . ASN A 1 82 ? 3.358 2.931 2.589 1.00 95.06 82 ASN A CA 1
ATOM 629 C C . ASN A 1 82 ? 3.663 2.594 1.125 1.00 95.06 82 ASN A C 1
ATOM 631 O O . ASN A 1 82 ? 3.549 1.449 0.698 1.00 95.06 82 ASN A O 1
ATOM 635 N N . HIS A 1 83 ? 4.148 3.583 0.372 1.00 90.06 83 HIS A N 1
ATOM 636 C CA . HIS A 1 83 ? 4.576 3.393 -1.018 1.00 90.06 83 HIS A CA 1
ATOM 637 C C . HIS A 1 83 ? 5.741 2.397 -1.174 1.00 90.06 83 HIS A C 1
ATOM 639 O O . HIS A 1 83 ? 5.904 1.799 -2.234 1.00 90.06 83 HIS A O 1
ATOM 645 N N . GLY A 1 84 ? 6.527 2.184 -0.112 1.00 92.25 84 GLY A N 1
ATOM 646 C CA . GLY A 1 84 ? 7.606 1.197 -0.056 1.00 92.25 84 GLY A CA 1
ATOM 647 C C . GLY A 1 84 ? 7.188 -0.147 0.546 1.00 92.25 84 GLY A C 1
ATOM 648 O O . GLY A 1 84 ? 8.059 -0.941 0.905 1.00 92.25 84 GLY A O 1
ATOM 649 N N . PHE A 1 85 ? 5.883 -0.411 0.708 1.00 95.88 85 PHE A N 1
ATOM 650 C CA . PHE A 1 85 ? 5.382 -1.633 1.348 1.00 95.88 85 PHE A CA 1
ATOM 651 C C . PHE A 1 85 ? 5.915 -2.892 0.661 1.00 95.88 85 PHE A C 1
ATOM 653 O O . PHE A 1 85 ? 6.436 -3.787 1.319 1.00 95.88 85 PHE A O 1
ATOM 660 N N . PHE A 1 86 ? 5.877 -2.932 -0.671 1.00 95.25 86 PHE A N 1
ATOM 661 C CA . PHE A 1 86 ? 6.330 -4.088 -1.440 1.00 95.25 86 PHE A CA 1
ATOM 662 C C . PHE A 1 86 ? 7.844 -4.163 -1.667 1.00 95.25 86 PHE A C 1
ATOM 664 O O . PHE A 1 86 ? 8.320 -5.130 -2.264 1.00 95.25 86 PHE A O 1
ATOM 671 N N . GLY A 1 87 ? 8.621 -3.202 -1.169 1.00 93.19 87 GLY A N 1
ATOM 672 C CA . GLY A 1 87 ? 10.072 -3.147 -1.323 1.00 93.19 87 GLY A CA 1
ATOM 673 C C . GLY A 1 87 ? 10.552 -1.768 -1.751 1.00 93.19 87 GLY A C 1
ATOM 674 O O . GLY A 1 87 ? 9.792 -0.810 -1.768 1.00 93.19 87 GLY A O 1
ATOM 675 N N . THR A 1 88 ? 11.833 -1.669 -2.096 1.00 93.50 88 THR A N 1
ATOM 676 C CA . THR A 1 88 ? 12.417 -0.434 -2.636 1.00 93.50 88 THR A CA 1
ATOM 677 C C . THR A 1 88 ? 12.172 -0.328 -4.146 1.00 93.50 88 THR A C 1
ATOM 679 O O . THR A 1 88 ? 11.868 -1.341 -4.781 1.00 93.50 88 THR A O 1
ATOM 682 N N . PRO A 1 89 ? 12.387 0.846 -4.767 1.00 94.19 89 PRO A N 1
ATOM 683 C CA . PRO A 1 89 ? 12.322 0.998 -6.222 1.00 94.19 89 PRO A CA 1
ATOM 684 C C . PRO A 1 89 ? 13.209 -0.004 -6.969 1.00 94.19 89 PRO A C 1
ATOM 686 O O . PRO A 1 89 ? 12.806 -0.549 -7.988 1.00 94.19 89 PRO A O 1
ATOM 689 N N . ARG A 1 90 ? 14.382 -0.352 -6.422 1.00 93.69 90 ARG A N 1
ATOM 690 C CA . ARG A 1 90 ? 15.273 -1.371 -7.005 1.00 93.69 90 ARG A CA 1
ATOM 691 C C . ARG A 1 90 ? 14.666 -2.779 -7.019 1.00 93.69 90 ARG A C 1
ATOM 693 O O . ARG A 1 90 ? 15.044 -3.589 -7.848 1.00 93.69 90 ARG A O 1
ATOM 700 N N . MET A 1 91 ? 13.754 -3.074 -6.095 1.00 93.38 91 MET A N 1
ATOM 701 C CA . MET A 1 91 ? 13.082 -4.373 -5.970 1.00 93.38 91 MET A CA 1
ATOM 702 C C . MET A 1 91 ? 11.703 -4.395 -6.646 1.00 93.38 91 MET A C 1
ATOM 704 O O . MET A 1 91 ? 11.039 -5.430 -6.632 1.00 93.38 91 MET A O 1
ATOM 708 N N . ALA A 1 92 ? 11.242 -3.256 -7.174 1.00 95.12 92 ALA A N 1
ATOM 709 C CA . ALA A 1 92 ? 9.891 -3.109 -7.705 1.00 95.12 92 ALA A CA 1
ATOM 710 C C . ALA A 1 92 ? 9.676 -3.886 -9.010 1.00 95.12 92 ALA A C 1
ATOM 712 O O . ALA A 1 92 ? 8.541 -4.243 -9.307 1.00 95.12 92 ALA A O 1
ATOM 713 N N . VAL A 1 93 ? 10.745 -4.191 -9.748 1.00 95.25 93 VAL A N 1
ATOM 714 C CA . VAL A 1 93 ? 10.714 -5.080 -10.910 1.00 95.25 93 VAL A CA 1
ATOM 715 C C . VAL A 1 93 ? 11.835 -6.100 -10.785 1.00 95.25 93 VAL A C 1
ATOM 717 O O . VAL A 1 93 ? 12.973 -5.744 -10.491 1.00 95.25 93 VAL A O 1
ATOM 720 N N . ASN A 1 94 ? 11.515 -7.374 -10.996 1.00 89.81 94 ASN A N 1
ATOM 721 C CA . ASN A 1 94 ? 12.512 -8.428 -11.161 1.00 89.81 94 ASN A CA 1
ATOM 722 C C . ASN A 1 94 ? 11.939 -9.532 -12.047 1.00 89.81 94 ASN A C 1
ATOM 724 O O . ASN A 1 94 ? 10.755 -9.849 -11.933 1.00 89.81 94 ASN A O 1
ATOM 728 N N . SER A 1 95 ? 12.777 -10.123 -12.898 1.00 83.69 95 SER A N 1
ATOM 729 C CA . SER A 1 95 ? 12.396 -11.235 -13.780 1.00 83.69 95 SER A CA 1
ATOM 730 C C . SER A 1 95 ? 11.118 -10.956 -14.590 1.00 83.69 95 SER A C 1
ATOM 732 O O . SER A 1 95 ? 10.257 -11.823 -14.698 1.00 83.69 95 SER A O 1
ATOM 734 N N . GLY A 1 96 ? 10.966 -9.729 -15.106 1.00 86.94 96 GLY A N 1
ATOM 735 C CA . GLY A 1 96 ? 9.793 -9.317 -15.889 1.00 86.94 96 GLY A CA 1
ATOM 736 C C . GLY A 1 96 ? 8.505 -9.090 -15.085 1.00 86.94 96 GLY A C 1
ATOM 737 O O . GLY A 1 96 ? 7.450 -8.900 -15.675 1.00 86.94 96 GLY A O 1
ATOM 738 N N . LEU A 1 97 ? 8.557 -9.092 -13.750 1.00 93.62 97 LEU A N 1
ATOM 739 C CA . LEU A 1 97 ? 7.370 -8.997 -12.900 1.00 93.62 97 LEU A CA 1
ATOM 740 C C . LEU A 1 97 ? 7.408 -7.764 -12.002 1.00 93.62 97 LEU A C 1
ATOM 742 O O . LEU A 1 97 ? 8.408 -7.506 -11.327 1.00 93.62 97 LEU A O 1
ATOM 746 N N . PHE A 1 98 ? 6.274 -7.069 -11.901 1.00 96.50 98 PHE A N 1
ATOM 747 C CA . PHE A 1 98 ? 6.062 -6.075 -10.851 1.00 96.50 98 PHE A CA 1
ATOM 748 C C . PHE A 1 98 ? 6.008 -6.740 -9.471 1.00 96.50 98 PHE A C 1
ATOM 750 O O . PHE A 1 98 ? 5.363 -7.772 -9.289 1.00 96.50 98 PHE A O 1
ATOM 757 N N . TYR A 1 99 ? 6.696 -6.142 -8.502 1.00 96.31 99 TYR A N 1
ATOM 758 C CA . TYR A 1 99 ? 6.693 -6.477 -7.078 1.00 96.31 99 TYR A CA 1
ATOM 759 C C . TYR A 1 99 ? 6.660 -7.984 -6.764 1.00 96.31 99 TYR A C 1
ATOM 761 O O . TYR A 1 99 ? 5.696 -8.481 -6.182 1.00 96.31 99 TYR A O 1
ATOM 769 N N . PRO A 1 100 ? 7.726 -8.739 -7.083 1.00 94.81 100 PRO A N 1
ATOM 770 C CA . PRO A 1 100 ? 7.790 -10.177 -6.806 1.00 94.81 100 PRO A CA 1
ATOM 771 C C . PRO A 1 100 ? 7.530 -10.550 -5.339 1.00 94.81 100 PRO A C 1
ATOM 773 O O . PRO A 1 100 ? 7.002 -11.619 -5.057 1.00 94.81 100 PRO A O 1
ATOM 776 N N . ALA A 1 101 ? 7.871 -9.659 -4.403 1.00 94.62 101 ALA A N 1
ATOM 777 C CA . ALA A 1 101 ? 7.676 -9.863 -2.970 1.00 94.62 101 ALA A CA 1
ATOM 778 C C . ALA A 1 101 ? 6.243 -9.572 -2.476 1.00 94.62 101 ALA A C 1
ATOM 780 O O . ALA A 1 101 ? 5.996 -9.692 -1.277 1.00 94.62 101 ALA A O 1
ATOM 781 N N . ALA A 1 102 ? 5.314 -9.162 -3.351 1.00 96.50 102 ALA A N 1
ATOM 782 C CA . ALA A 1 102 ? 3.991 -8.689 -2.945 1.00 96.50 102 ALA A CA 1
ATOM 783 C C . ALA A 1 102 ? 3.204 -9.725 -2.139 1.00 96.50 102 ALA A C 1
ATOM 785 O O . ALA A 1 102 ? 2.789 -9.436 -1.020 1.00 96.50 102 ALA A O 1
ATOM 786 N N . VAL A 1 103 ? 3.080 -10.946 -2.666 1.00 97.38 103 VAL A N 1
ATOM 787 C CA . VAL A 1 103 ? 2.357 -12.046 -2.008 1.00 97.38 103 VAL A CA 1
ATOM 788 C C . VAL A 1 103 ? 2.952 -12.352 -0.634 1.00 97.38 103 VAL A C 1
ATOM 790 O O . VAL A 1 103 ? 2.235 -12.376 0.363 1.00 97.38 103 VAL A O 1
ATOM 793 N N . ALA A 1 104 ? 4.272 -12.542 -0.561 1.00 96.69 104 ALA A N 1
ATOM 794 C CA . ALA A 1 104 ? 4.939 -12.908 0.686 1.00 96.69 104 ALA A CA 1
ATOM 795 C C . ALA A 1 104 ? 4.783 -11.821 1.765 1.00 96.69 104 ALA A C 1
ATOM 797 O O . ALA A 1 104 ? 4.526 -12.132 2.927 1.00 96.69 104 ALA A O 1
ATOM 798 N N . ARG A 1 105 ? 4.873 -10.540 1.381 1.00 97.12 105 ARG A N 1
ATOM 799 C CA . ARG A 1 105 ? 4.672 -9.421 2.312 1.00 97.12 105 ARG A CA 1
ATOM 800 C C . ARG A 1 105 ? 3.218 -9.252 2.746 1.00 97.12 105 ARG A C 1
ATOM 802 O O . ARG A 1 105 ? 2.996 -8.928 3.906 1.00 97.12 105 ARG A O 1
ATOM 809 N N . LEU A 1 106 ? 2.245 -9.491 1.865 1.00 97.81 106 LEU A N 1
ATOM 810 C CA . LEU A 1 106 ? 0.823 -9.454 2.229 1.00 97.81 106 LEU A CA 1
ATOM 811 C C . LEU A 1 106 ? 0.464 -10.565 3.215 1.00 97.81 106 LEU A C 1
ATOM 813 O O . LEU A 1 106 ? -0.211 -10.284 4.198 1.00 97.81 106 LEU A O 1
ATOM 817 N N . ARG A 1 107 ? 0.980 -11.786 3.019 1.00 97.19 107 ARG A N 1
ATOM 818 C CA . ARG A 1 107 ? 0.777 -12.891 3.970 1.00 97.19 107 ARG A CA 1
ATOM 819 C C . ARG A 1 107 ? 1.323 -12.562 5.357 1.00 97.19 107 ARG A C 1
ATOM 821 O O . ARG A 1 107 ? 0.607 -12.705 6.339 1.00 97.19 107 ARG A O 1
ATOM 828 N N . LEU A 1 108 ? 2.554 -12.053 5.437 1.00 96.94 108 LEU A N 1
ATOM 829 C CA . LEU A 1 108 ? 3.126 -11.613 6.714 1.00 96.94 108 LEU A CA 1
ATOM 830 C C . LEU A 1 108 ? 2.329 -10.463 7.332 1.00 96.94 108 LEU A C 1
ATOM 832 O O . LEU A 1 108 ? 2.167 -10.401 8.543 1.00 96.94 108 LEU A O 1
ATOM 836 N N . PHE A 1 109 ? 1.816 -9.544 6.517 1.00 97.56 109 PHE A N 1
ATOM 837 C CA . PHE A 1 109 ? 0.979 -8.461 7.017 1.00 97.56 109 PHE A CA 1
ATOM 838 C C . PHE A 1 109 ? -0.353 -8.978 7.587 1.00 97.56 109 PHE A C 1
ATOM 840 O O . PHE A 1 109 ? -0.745 -8.546 8.667 1.00 97.56 109 PHE A O 1
ATOM 847 N N . GLN A 1 110 ? -0.995 -9.955 6.937 1.00 96.94 110 GLN A N 1
ATOM 848 C CA . GLN A 1 110 ? -2.158 -10.656 7.492 1.00 96.94 110 GLN A CA 1
ATOM 849 C C . GLN A 1 110 ? -1.815 -11.439 8.766 1.00 96.94 110 GLN A C 1
ATOM 851 O O . GLN A 1 110 ? -2.629 -11.485 9.675 1.00 96.94 110 GLN A O 1
ATOM 856 N N . GLU A 1 111 ? -0.609 -11.996 8.888 1.00 96.19 111 GLU A N 1
ATOM 857 C CA . GLU A 1 111 ? -0.155 -12.656 10.120 1.00 96.19 111 GLU A CA 1
ATOM 858 C C . GLU A 1 111 ? 0.006 -11.658 11.283 1.00 96.19 111 GLU A C 1
ATOM 860 O O . GLU A 1 111 ? -0.456 -11.915 12.400 1.00 96.19 111 GLU A O 1
ATOM 865 N N . ILE A 1 112 ? 0.582 -10.474 11.020 1.00 96.81 112 ILE A N 1
ATOM 866 C CA . ILE A 1 112 ? 0.653 -9.376 12.004 1.00 96.81 112 ILE A CA 1
ATOM 867 C C . ILE A 1 112 ? -0.756 -8.991 12.469 1.00 96.81 112 ILE A C 1
ATOM 869 O O . ILE A 1 112 ? -0.970 -8.778 13.660 1.00 96.81 112 ILE A O 1
ATOM 873 N N . PHE A 1 113 ? -1.714 -8.916 11.549 1.00 97.06 113 PHE A N 1
ATOM 874 C CA . PHE A 1 113 ? -3.084 -8.473 11.803 1.00 97.06 113 PHE A CA 1
ATOM 875 C C . PHE A 1 113 ? -4.097 -9.629 11.765 1.00 97.06 113 PHE A C 1
ATOM 877 O O . PHE A 1 113 ? -5.230 -9.445 11.347 1.00 97.06 113 PHE A O 1
ATOM 884 N N . HIS A 1 114 ? -3.721 -10.819 12.246 1.00 95.12 114 HIS A N 1
ATOM 885 C CA . HIS A 1 114 ? -4.544 -12.039 12.134 1.00 95.12 114 HIS A CA 1
ATOM 886 C C . HIS A 1 114 ? -5.885 -12.001 12.892 1.00 95.12 114 HIS A C 1
ATOM 888 O O . HIS A 1 114 ? -6.698 -12.909 12.746 1.00 95.12 114 HIS A O 1
ATOM 894 N N . LEU A 1 115 ? -6.099 -10.990 13.740 1.00 95.19 115 LEU A N 1
ATOM 895 C CA . LEU A 1 115 ? -7.348 -10.752 14.476 1.00 95.19 115 LEU A CA 1
ATOM 896 C C . LEU A 1 115 ? -8.218 -9.664 13.824 1.00 95.19 115 LEU A C 1
ATOM 898 O O . LEU A 1 115 ? -9.216 -9.250 14.411 1.00 95.19 115 LEU A O 1
ATOM 902 N N . ASP A 1 116 ? -7.798 -9.146 12.673 1.00 97.50 116 ASP A N 1
ATOM 903 C CA . ASP A 1 116 ? -8.375 -7.984 12.012 1.00 97.50 116 ASP A CA 1
ATOM 904 C C . ASP A 1 116 ? -8.692 -8.290 10.546 1.00 97.50 116 ASP A C 1
ATOM 906 O O . ASP A 1 116 ? -8.072 -9.149 9.916 1.00 97.50 116 ASP A O 1
ATOM 910 N N . ASP A 1 117 ? -9.626 -7.527 9.986 1.00 97.56 117 ASP A N 1
ATOM 911 C CA . ASP A 1 117 ? -9.978 -7.616 8.574 1.00 97.56 117 ASP A CA 1
ATOM 912 C C . ASP A 1 117 ? -9.024 -6.732 7.771 1.00 97.56 117 ASP A C 1
ATOM 914 O O . ASP A 1 117 ? -9.071 -5.503 7.847 1.00 97.56 117 ASP A O 1
ATOM 918 N N . VAL A 1 118 ? -8.111 -7.354 7.032 1.00 98.38 118 VAL A N 1
ATOM 919 C CA . VAL A 1 118 ? -7.113 -6.642 6.229 1.00 98.38 118 VAL A CA 1
ATOM 920 C C . VAL A 1 118 ? -7.651 -6.383 4.829 1.00 98.38 118 VAL A C 1
ATOM 922 O O . VAL A 1 118 ? -8.161 -7.297 4.193 1.00 98.38 118 VAL A O 1
ATOM 925 N N . GLU A 1 119 ? -7.443 -5.174 4.313 1.00 98.56 119 GLU A N 1
ATOM 926 C CA . GLU A 1 119 ? -7.780 -4.803 2.938 1.00 98.56 119 GLU A CA 1
ATOM 927 C C . GLU A 1 119 ? -6.650 -4.001 2.280 1.00 98.56 119 GLU A C 1
ATOM 929 O O . GLU A 1 119 ? -5.979 -3.173 2.907 1.00 98.56 119 GLU A O 1
ATOM 934 N N . LEU A 1 120 ? -6.429 -4.267 0.993 1.00 98.56 120 LEU A N 1
ATOM 935 C CA . LEU A 1 120 ? -5.382 -3.655 0.187 1.00 98.56 120 LEU A CA 1
ATOM 936 C C . LEU A 1 120 ? -5.959 -2.572 -0.727 1.00 98.56 120 LEU A C 1
ATOM 938 O O . LEU A 1 120 ? -6.809 -2.849 -1.565 1.00 98.56 120 LEU A O 1
ATOM 942 N N . PHE A 1 121 ? -5.402 -1.367 -0.641 1.00 98.38 121 PHE A N 1
ATOM 943 C CA . PHE A 1 121 ? -5.625 -0.279 -1.593 1.00 98.38 121 PHE A CA 1
ATOM 944 C C . PHE A 1 121 ? -4.349 -0.041 -2.404 1.00 98.38 121 PHE A C 1
ATOM 946 O O . PHE A 1 121 ? -3.260 0.084 -1.837 1.00 98.38 121 PHE A O 1
ATOM 953 N N . LEU A 1 122 ? -4.462 0.027 -3.730 1.00 97.00 122 LEU A N 1
ATOM 954 C CA . LEU A 1 122 ? -3.308 0.147 -4.620 1.00 97.00 122 LEU A CA 1
ATOM 955 C C . LEU A 1 122 ? -3.611 1.031 -5.836 1.00 97.00 122 LEU A C 1
ATOM 957 O O . LEU A 1 122 ? -4.399 0.666 -6.707 1.00 97.00 122 LEU A O 1
ATOM 961 N N . ALA A 1 123 ? -2.889 2.146 -5.951 1.00 96.25 123 ALA A N 1
ATOM 962 C CA . ALA A 1 123 ? -2.864 2.930 -7.179 1.00 96.25 123 ALA A CA 1
ATOM 963 C C . ALA A 1 123 ? -1.915 2.275 -8.195 1.00 96.25 123 ALA A C 1
ATOM 965 O O . ALA A 1 123 ? -0.720 2.100 -7.925 1.00 96.25 123 ALA A O 1
ATOM 966 N N . LEU A 1 124 ? -2.429 1.946 -9.377 1.00 96.25 124 LEU A N 1
ATOM 967 C CA . LEU A 1 124 ? -1.658 1.475 -10.526 1.00 96.25 124 LEU A CA 1
ATOM 968 C C . LEU A 1 124 ? -1.236 2.674 -11.368 1.00 96.25 124 LEU A C 1
ATOM 970 O O . LEU A 1 124 ? -1.976 3.638 -11.485 1.00 96.25 124 LEU A O 1
ATOM 974 N N . ARG A 1 125 ? -0.060 2.626 -11.981 1.00 95.69 125 ARG A N 1
ATOM 975 C CA . ARG A 1 125 ? 0.414 3.687 -12.879 1.00 95.69 125 ARG A CA 1
ATOM 976 C C . ARG A 1 125 ? 0.769 3.094 -14.228 1.00 95.69 125 ARG A C 1
ATOM 978 O O . ARG A 1 125 ? 1.264 1.964 -14.262 1.00 95.69 125 ARG A O 1
ATOM 985 N N . ASP A 1 126 ? 0.579 3.852 -15.303 1.00 95.62 126 ASP A N 1
ATOM 986 C CA . ASP A 1 126 ? 1.022 3.457 -16.641 1.00 95.62 126 ASP A CA 1
ATOM 987 C C . ASP A 1 126 ? 2.478 2.929 -16.619 1.00 95.62 126 ASP A C 1
ATOM 989 O O . ASP A 1 126 ? 3.392 3.668 -16.222 1.00 95.62 126 ASP A O 1
ATOM 993 N N . PRO A 1 127 ? 2.733 1.669 -17.037 1.00 95.75 127 PRO A N 1
ATOM 994 C CA . PRO A 1 127 ? 4.080 1.099 -17.071 1.00 95.75 127 PRO A CA 1
ATOM 995 C C . PRO A 1 127 ? 5.061 1.904 -17.931 1.00 95.75 127 PRO A C 1
ATOM 997 O O . PRO A 1 127 ? 6.246 1.971 -17.594 1.00 95.75 127 PRO A O 1
ATOM 1000 N N . GLY A 1 128 ? 4.579 2.552 -19.000 1.00 94.62 128 GLY A N 1
ATOM 1001 C CA . GLY A 1 128 ? 5.391 3.387 -19.887 1.00 94.62 128 GLY A CA 1
ATOM 1002 C C . GLY A 1 128 ? 6.022 4.582 -19.170 1.00 94.62 128 GLY A C 1
ATOM 1003 O O . GLY A 1 128 ? 7.194 4.885 -19.390 1.00 94.62 128 GLY A O 1
ATOM 1004 N N . GLY A 1 129 ? 5.283 5.223 -18.263 1.00 93.88 129 GLY A N 1
ATOM 1005 C CA . GLY A 1 129 ? 5.797 6.278 -17.387 1.00 93.88 129 GLY A CA 1
ATOM 1006 C C . GLY A 1 129 ? 6.475 5.765 -16.111 1.00 93.88 129 GLY A C 1
ATOM 1007 O O . GLY A 1 129 ? 7.400 6.404 -15.600 1.00 93.88 129 GLY A O 1
ATOM 1008 N N . LEU A 1 130 ? 6.032 4.625 -15.579 1.00 96.06 130 LEU A N 1
ATOM 1009 C CA . LEU A 1 130 ? 6.518 4.080 -14.312 1.00 96.06 130 LEU A CA 1
ATOM 1010 C C . LEU A 1 130 ? 7.915 3.455 -14.430 1.00 96.06 130 LEU A C 1
ATOM 1012 O O . LEU A 1 130 ? 8.788 3.773 -13.623 1.00 96.06 130 LEU A O 1
ATOM 1016 N N . LEU A 1 131 ? 8.151 2.588 -15.421 1.00 96.50 131 LEU A N 1
ATOM 1017 C CA . LEU A 1 131 ? 9.412 1.844 -15.546 1.00 96.50 131 LEU A CA 1
ATOM 1018 C C . LEU A 1 131 ? 10.640 2.762 -15.706 1.00 96.50 131 LEU A C 1
ATOM 1020 O O . LEU A 1 131 ? 11.618 2.547 -14.985 1.00 96.50 131 LEU A O 1
ATOM 1024 N N . PRO A 1 132 ? 10.621 3.820 -16.547 1.00 95.75 132 PRO A N 1
ATOM 1025 C CA . PRO A 1 132 ? 11.729 4.774 -16.613 1.00 95.75 132 PRO A CA 1
ATOM 1026 C C . PRO A 1 132 ? 11.957 5.521 -15.296 1.00 95.75 132 PRO A C 1
ATOM 1028 O O . PRO A 1 132 ? 13.103 5.735 -14.900 1.00 95.75 132 PRO A O 1
ATOM 1031 N N . ALA A 1 133 ? 10.883 5.891 -14.590 1.00 96.25 133 ALA A N 1
ATOM 1032 C CA . ALA A 1 133 ? 10.986 6.584 -13.309 1.00 96.25 133 ALA A CA 1
ATOM 1033 C C . ALA A 1 133 ? 11.621 5.693 -12.227 1.00 96.25 133 ALA A C 1
ATOM 1035 O O . ALA A 1 133 ? 12.442 6.170 -11.439 1.00 96.25 133 ALA A O 1
ATOM 1036 N N . LEU A 1 134 ? 11.278 4.402 -12.213 1.00 95.88 134 LEU A N 1
ATOM 1037 C CA . LEU A 1 134 ? 11.881 3.417 -11.318 1.00 95.88 134 LEU A CA 1
ATOM 1038 C C . LEU A 1 134 ? 13.339 3.128 -11.672 1.00 95.88 134 LEU A C 1
ATOM 1040 O O . LEU A 1 134 ? 14.178 3.118 -10.775 1.00 95.88 134 LEU A O 1
ATOM 1044 N N . ALA A 1 135 ? 13.655 2.949 -12.957 1.00 95.50 135 ALA A N 1
ATOM 1045 C CA . ALA A 1 135 ? 15.024 2.733 -13.422 1.00 95.50 135 ALA A CA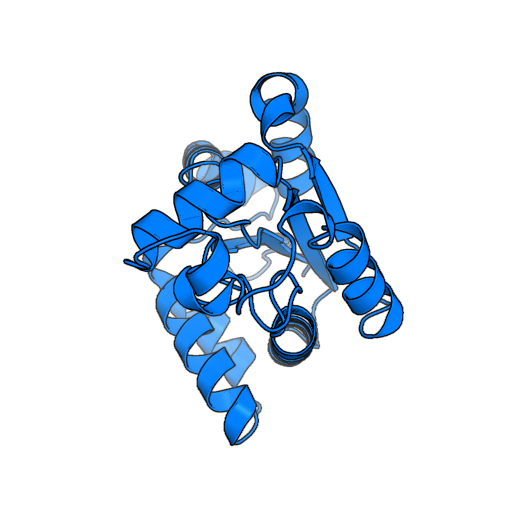 1
ATOM 1046 C C . ALA A 1 135 ? 15.940 3.902 -13.026 1.00 95.50 135 ALA A C 1
ATOM 1048 O O . ALA A 1 135 ? 17.038 3.685 -12.511 1.00 95.50 135 ALA A O 1
ATOM 1049 N N . HIS A 1 136 ? 15.456 5.140 -13.186 1.00 96.12 136 HIS A N 1
ATOM 1050 C CA . HIS A 1 136 ? 16.174 6.341 -12.767 1.00 96.12 136 HIS A CA 1
ATOM 1051 C C . HIS A 1 136 ? 16.430 6.364 -11.252 1.00 96.12 136 HIS A C 1
ATOM 1053 O O . HIS A 1 136 ? 17.560 6.579 -10.815 1.00 96.12 136 HIS A O 1
ATOM 1059 N N . GLU A 1 137 ? 15.407 6.096 -10.436 1.00 95.25 137 GLU A N 1
ATOM 1060 C CA . GLU A 1 137 ? 15.550 6.072 -8.975 1.00 95.25 137 GLU A CA 1
ATOM 1061 C C . GLU A 1 137 ? 16.447 4.928 -8.482 1.00 95.25 137 GLU A C 1
ATOM 1063 O O . GLU A 1 137 ? 17.232 5.104 -7.548 1.00 95.25 137 GLU A O 1
ATOM 1068 N N . ALA A 1 138 ? 16.388 3.773 -9.144 1.00 94.38 138 ALA A N 1
ATOM 1069 C CA . ALA A 1 138 ? 17.265 2.636 -8.895 1.00 94.38 138 ALA A CA 1
ATOM 1070 C C . ALA A 1 138 ? 18.702 2.851 -9.408 1.00 94.38 138 ALA A C 1
ATOM 1072 O O . ALA A 1 138 ? 19.559 2.006 -9.146 1.00 94.38 138 ALA A O 1
ATOM 1073 N N . ARG A 1 139 ? 18.973 3.973 -10.096 1.00 95.00 139 ARG A N 1
ATOM 1074 C CA . ARG A 1 139 ? 20.260 4.315 -10.722 1.00 95.00 139 ARG A CA 1
ATOM 1075 C C . ARG A 1 139 ? 20.738 3.272 -11.742 1.00 95.00 139 ARG A C 1
ATOM 1077 O O . ARG A 1 139 ? 21.939 3.043 -11.857 1.00 95.00 139 ARG A O 1
ATOM 1084 N N . ALA A 1 140 ? 19.810 2.645 -12.462 1.00 93.56 140 ALA A N 1
ATOM 1085 C CA . ALA A 1 140 ? 20.136 1.776 -13.591 1.00 93.56 140 ALA A CA 1
ATOM 1086 C C . ALA A 1 140 ? 20.579 2.614 -14.803 1.00 93.56 140 ALA A C 1
ATOM 1088 O O . ALA A 1 140 ? 20.117 3.743 -14.986 1.00 93.56 140 ALA A O 1
ATOM 1089 N N . HIS A 1 141 ? 21.445 2.066 -15.656 1.00 93.31 141 HIS A N 1
ATOM 1090 C CA . HIS A 1 141 ? 21.901 2.735 -16.876 1.00 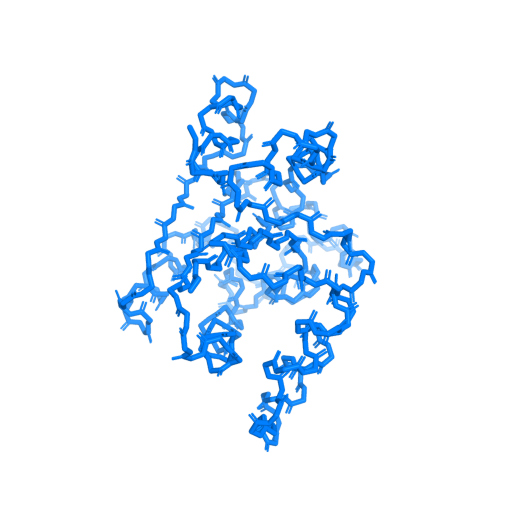93.31 141 HIS A CA 1
ATOM 1091 C C . HIS A 1 141 ? 20.821 2.770 -17.963 1.00 93.31 141 HIS A C 1
ATOM 1093 O O . HIS A 1 141 ? 20.831 3.660 -18.813 1.00 93.31 141 HIS A O 1
ATOM 1099 N N . SER A 1 142 ? 19.881 1.821 -17.953 1.00 93.06 142 SER A N 1
ATOM 1100 C CA . SER A 1 142 ? 18.744 1.792 -18.879 1.00 93.06 142 SER A CA 1
ATOM 1101 C C . SER A 1 142 ? 17.528 1.081 -18.281 1.00 93.06 142 SER A C 1
ATOM 1103 O O . SER A 1 142 ? 17.644 0.331 -17.311 1.00 93.06 142 SER A O 1
ATOM 1105 N N . VAL A 1 143 ? 16.353 1.273 -18.892 1.00 93.00 143 VAL A N 1
ATOM 1106 C CA . VAL A 1 143 ? 15.148 0.499 -18.542 1.00 93.00 143 VAL A CA 1
ATOM 1107 C C . VAL A 1 143 ? 15.363 -0.987 -18.814 1.00 93.00 143 VAL A C 1
ATOM 1109 O O . VAL A 1 143 ? 14.994 -1.799 -17.978 1.00 93.00 143 VAL A O 1
ATOM 1112 N N . SER A 1 144 ? 16.002 -1.338 -19.936 1.00 92.38 144 SER A N 1
ATOM 1113 C CA . SER A 1 144 ? 16.291 -2.735 -20.285 1.00 92.38 144 SER A CA 1
ATOM 1114 C C . SER A 1 144 ? 17.150 -3.414 -19.215 1.00 92.38 144 SER A C 1
ATOM 1116 O O . SER A 1 144 ? 16.807 -4.496 -18.753 1.00 92.38 144 SER A O 1
ATOM 1118 N N . GLU A 1 145 ? 18.203 -2.747 -18.731 1.00 91.62 145 GLU A N 1
ATOM 1119 C CA . GLU A 1 145 ? 18.997 -3.246 -17.601 1.00 91.62 145 GLU A CA 1
ATOM 1120 C C . GLU A 1 145 ? 18.143 -3.403 -16.338 1.00 91.62 145 GLU A C 1
ATOM 1122 O O . GLU A 1 145 ? 18.176 -4.453 -15.698 1.00 91.62 145 GLU A O 1
ATOM 1127 N N . TYR A 1 146 ? 17.358 -2.377 -15.995 1.00 93.56 146 TYR A N 1
ATOM 1128 C CA . TYR A 1 146 ? 16.531 -2.372 -14.789 1.00 93.56 146 TYR A CA 1
ATOM 1129 C C . TYR A 1 146 ? 15.548 -3.550 -14.740 1.00 93.56 146 TYR A C 1
ATOM 1131 O O . TYR A 1 146 ? 15.349 -4.139 -13.680 1.00 93.56 146 TYR A O 1
ATOM 1139 N N . ILE A 1 147 ? 14.965 -3.921 -15.880 1.00 92.56 147 ILE A N 1
ATOM 1140 C CA . ILE A 1 147 ? 13.991 -5.016 -15.965 1.00 92.56 147 ILE A CA 1
ATOM 1141 C C . ILE A 1 147 ? 14.626 -6.389 -16.238 1.00 92.56 147 ILE A C 1
ATOM 1143 O O . ILE A 1 147 ? 13.906 -7.373 -16.404 1.00 92.56 147 ILE A O 1
ATOM 1147 N N . GLY A 1 148 ? 15.960 -6.478 -16.265 1.00 88.88 148 GLY A N 1
ATOM 1148 C CA . GLY A 1 148 ? 16.692 -7.735 -16.445 1.00 88.88 148 GLY A CA 1
ATOM 1149 C C . GLY A 1 148 ? 16.803 -8.210 -17.897 1.00 88.88 148 GLY A C 1
ATOM 1150 O O . GLY A 1 148 ? 16.881 -9.410 -18.137 1.00 88.88 148 GLY A O 1
ATOM 1151 N N . GLY A 1 149 ? 16.800 -7.287 -18.862 1.00 84.69 149 GLY A N 1
ATOM 1152 C CA . GLY A 1 149 ? 16.981 -7.566 -20.291 1.00 84.69 149 GLY A CA 1
ATOM 1153 C C . GLY A 1 149 ? 15.715 -7.992 -21.044 1.00 84.69 149 GLY A C 1
ATOM 1154 O O . GLY A 1 149 ? 15.811 -8.309 -22.225 1.00 84.69 149 GLY A O 1
ATOM 1155 N N . GLY A 1 150 ? 14.552 -8.010 -20.384 1.00 86.25 150 GLY A N 1
ATOM 1156 C CA . GLY A 1 150 ? 13.259 -8.313 -21.009 1.00 86.25 150 GLY A CA 1
ATOM 1157 C C . GLY A 1 150 ? 12.658 -7.147 -21.802 1.00 86.25 150 GLY A C 1
ATOM 1158 O O . GLY A 1 150 ? 13.227 -6.055 -21.865 1.00 86.25 150 GLY A O 1
ATOM 1159 N N . GLU A 1 151 ? 11.472 -7.372 -22.370 1.00 90.06 151 GLU A N 1
ATOM 1160 C CA . GLU A 1 151 ? 10.691 -6.340 -23.054 1.00 90.06 151 GLU A CA 1
ATOM 1161 C C . GLU A 1 151 ? 9.787 -5.593 -22.056 1.00 90.06 151 GLU A C 1
ATOM 1163 O O . GLU A 1 151 ? 9.001 -6.224 -21.347 1.00 90.06 151 GLU A O 1
ATOM 1168 N N . PRO A 1 152 ? 9.818 -4.246 -21.997 1.00 90.69 152 PRO A N 1
ATOM 1169 C CA . PRO A 1 152 ? 8.983 -3.479 -21.067 1.00 90.69 152 PRO A CA 1
ATOM 1170 C C . PRO A 1 152 ? 7.476 -3.736 -21.206 1.00 90.69 152 PRO A C 1
ATOM 1172 O O . PRO A 1 152 ? 6.734 -3.572 -20.242 1.00 90.69 152 PRO A O 1
ATOM 1175 N N . ARG A 1 153 ? 7.022 -4.123 -22.406 1.00 91.06 153 ARG A N 1
ATOM 1176 C CA . ARG A 1 153 ? 5.608 -4.397 -22.714 1.00 91.06 153 ARG A CA 1
ATOM 1177 C C . ARG A 1 153 ? 5.083 -5.672 -22.060 1.00 91.06 153 ARG A C 1
ATOM 1179 O O . ARG A 1 153 ? 3.873 -5.798 -21.910 1.00 91.06 153 ARG A O 1
ATOM 1186 N N . ASP A 1 154 ? 5.979 -6.568 -21.659 1.00 92.12 154 ASP A N 1
ATOM 1187 C CA . ASP A 1 154 ? 5.619 -7.836 -21.027 1.00 92.12 154 ASP A CA 1
ATOM 1188 C C . ASP A 1 154 ? 5.414 -7.683 -19.513 1.00 92.12 154 ASP A C 1
ATOM 1190 O O . ASP A 1 154 ? 4.989 -8.617 -18.842 1.00 92.12 154 ASP A O 1
ATOM 1194 N N . ILE A 1 155 ? 5.698 -6.503 -18.951 1.00 95.25 155 ILE A N 1
ATOM 1195 C CA . ILE A 1 155 ? 5.571 -6.241 -17.518 1.00 95.25 155 ILE A CA 1
ATOM 1196 C C . ILE A 1 155 ? 4.179 -5.689 -17.238 1.00 95.25 155 ILE A C 1
ATOM 1198 O O . ILE A 1 155 ? 3.907 -4.497 -17.410 1.00 95.25 155 ILE A O 1
ATOM 1202 N N . LEU A 1 156 ? 3.293 -6.568 -16.778 1.00 95.50 156 LEU A N 1
ATOM 1203 C CA . LEU A 1 156 ? 1.878 -6.259 -16.625 1.00 95.50 156 LEU A CA 1
ATOM 1204 C C . LEU A 1 156 ? 1.453 -6.206 -15.156 1.00 95.50 156 LEU A C 1
ATOM 1206 O O . LEU A 1 156 ? 1.773 -7.077 -14.342 1.00 95.50 156 LEU A O 1
ATOM 1210 N N . TRP A 1 157 ? 0.642 -5.203 -14.813 1.00 97.25 157 TRP A N 1
ATOM 1211 C CA . TRP A 1 157 ? -0.024 -5.142 -13.509 1.00 97.25 157 TRP A CA 1
ATOM 1212 C C . TRP A 1 157 ? -0.954 -6.333 -13.278 1.00 97.25 157 TRP A C 1
ATOM 1214 O O . TRP A 1 157 ? -1.039 -6.834 -12.156 1.00 97.25 157 TRP A O 1
ATOM 1224 N N . SER A 1 158 ? -1.592 -6.837 -14.340 1.00 96.69 158 SER A N 1
ATOM 1225 C CA . SER A 1 158 ? -2.451 -8.021 -14.281 1.00 96.69 158 SER A CA 1
ATOM 1226 C C . SER A 1 158 ? -1.725 -9.246 -13.733 1.00 96.69 158 SER A C 1
ATOM 1228 O O . SER A 1 158 ? -2.344 -10.029 -13.018 1.00 96.69 158 SER A O 1
ATOM 1230 N N . ASP A 1 159 ? -0.422 -9.400 -13.980 1.00 96.75 159 ASP A N 1
ATOM 1231 C CA . ASP A 1 159 ? 0.347 -10.537 -13.463 1.00 96.75 159 ASP A CA 1
ATOM 1232 C C . ASP A 1 159 ? 0.597 -10.420 -11.960 1.00 96.75 159 ASP A C 1
ATOM 1234 O O . ASP A 1 159 ? 0.600 -11.417 -11.236 1.00 96.75 159 ASP A O 1
ATOM 1238 N N . MET A 1 160 ? 0.801 -9.203 -11.450 1.00 96.38 160 MET A N 1
ATOM 1239 C CA . MET A 1 160 ? 0.854 -8.963 -10.007 1.00 96.38 160 MET A CA 1
ATOM 1240 C C . MET A 1 160 ? -0.501 -9.225 -9.352 1.00 96.38 160 MET A C 1
ATOM 1242 O O . MET A 1 160 ? -0.561 -9.982 -8.384 1.00 96.38 160 MET A O 1
ATOM 1246 N N . LEU A 1 161 ? -1.578 -8.655 -9.892 1.00 97.38 161 LEU A N 1
ATOM 1247 C CA . LEU A 1 161 ? -2.921 -8.816 -9.333 1.00 97.38 161 LEU A CA 1
ATOM 1248 C C . LEU A 1 161 ? -3.387 -10.275 -9.384 1.00 97.38 161 LEU A C 1
ATOM 1250 O O . LEU A 1 161 ? -3.917 -10.780 -8.400 1.00 97.38 161 LEU A O 1
ATOM 1254 N N . SER A 1 162 ? -3.101 -10.990 -10.476 1.00 97.50 162 SER A N 1
ATOM 1255 C CA . SER A 1 162 ? -3.420 -12.418 -10.608 1.00 97.50 162 SER A CA 1
ATOM 1256 C C . SER A 1 162 ? -2.668 -13.275 -9.592 1.00 97.50 162 SER A C 1
ATOM 1258 O O . SER A 1 162 ? -3.231 -14.232 -9.066 1.00 97.50 162 SER A O 1
ATOM 1260 N N . ARG A 1 163 ? -1.402 -12.944 -9.291 1.00 97.38 163 ARG A N 1
ATOM 1261 C CA . ARG A 1 163 ? -0.640 -13.621 -8.230 1.00 97.38 163 ARG A CA 1
ATOM 1262 C C . ARG A 1 163 ? -1.255 -13.363 -6.861 1.00 97.38 163 ARG A C 1
ATOM 1264 O O . ARG A 1 163 ? -1.482 -14.321 -6.134 1.00 97.38 163 ARG A O 1
ATOM 1271 N N . ILE A 1 164 ? -1.570 -12.108 -6.536 1.00 97.75 164 ILE A N 1
ATOM 1272 C CA . ILE A 1 164 ? -2.210 -11.751 -5.259 1.00 97.75 164 ILE A CA 1
ATOM 1273 C C . ILE A 1 164 ? -3.549 -12.479 -5.113 1.00 97.75 164 ILE A C 1
ATOM 1275 O O . ILE A 1 164 ? -3.728 -13.199 -4.141 1.00 97.75 164 ILE A O 1
ATOM 1279 N N . SER A 1 165 ? -4.437 -12.383 -6.105 1.00 97.19 165 SER A N 1
ATOM 1280 C CA . SER A 1 165 ? -5.756 -13.026 -6.072 1.00 97.19 165 SER A CA 1
ATOM 1281 C C . SER A 1 165 ? -5.678 -14.553 -5.945 1.00 97.19 165 SER A C 1
ATOM 1283 O O . SER A 1 165 ? -6.488 -15.155 -5.249 1.00 97.19 165 SER A O 1
ATOM 1285 N N . ARG A 1 166 ? -4.690 -15.201 -6.578 1.00 98.00 166 ARG A N 1
ATOM 1286 C CA . ARG A 1 166 ? -4.507 -16.658 -6.487 1.00 98.00 166 ARG A CA 1
ATOM 1287 C C . ARG A 1 166 ? -3.947 -17.103 -5.138 1.00 98.00 166 ARG A C 1
ATOM 1289 O O . ARG A 1 166 ? -4.289 -18.177 -4.658 1.00 98.00 166 ARG A O 1
ATOM 1296 N N . GLU A 1 167 ? -3.024 -16.330 -4.581 1.00 98.00 167 GLU A N 1
ATOM 1297 C CA . GLU A 1 167 ? -2.210 -16.751 -3.440 1.00 98.00 167 GLU A CA 1
ATOM 1298 C C . GLU A 1 167 ? -2.645 -16.162 -2.097 1.00 98.00 167 GLU A C 1
ATOM 1300 O O . GLU A 1 167 ? -2.198 -16.647 -1.052 1.00 98.00 167 GLU A O 1
ATOM 1305 N N . VAL A 1 168 ? -3.486 -15.132 -2.136 1.00 96.81 168 VAL A N 1
ATOM 1306 C CA . VAL A 1 168 ? -4.093 -14.444 -0.995 1.00 96.81 168 VAL A CA 1
ATOM 1307 C C . VAL A 1 168 ? -5.579 -14.169 -1.317 1.00 96.81 168 VAL A C 1
ATOM 1309 O O . VAL A 1 168 ? -5.989 -13.013 -1.395 1.00 96.81 168 VAL A O 1
ATOM 1312 N N . PRO A 1 169 ? -6.390 -15.213 -1.587 1.00 94.31 169 PRO A N 1
ATOM 1313 C CA . PRO A 1 169 ? -7.726 -15.061 -2.177 1.00 94.31 169 PRO A CA 1
ATOM 1314 C C . PRO A 1 169 ? -8.731 -14.332 -1.279 1.00 94.31 169 PRO A C 1
ATOM 1316 O O . PRO A 1 169 ? -9.653 -13.705 -1.793 1.00 94.31 169 PRO A O 1
ATOM 1319 N N . ASP A 1 170 ? -8.537 -14.386 0.039 1.00 93.31 170 ASP A N 1
ATOM 1320 C CA . ASP A 1 170 ? -9.442 -13.778 1.018 1.00 93.31 170 ASP A CA 1
ATOM 1321 C C . ASP A 1 170 ? -9.128 -12.301 1.296 1.00 93.31 170 ASP A C 1
ATOM 1323 O O . ASP A 1 170 ? -9.812 -11.673 2.095 1.00 93.31 170 ASP A O 1
ATOM 1327 N N . LEU A 1 171 ? -8.085 -11.737 0.673 1.00 97.62 171 LEU A N 1
ATOM 1328 C CA . LEU A 1 171 ? -7.727 -10.327 0.811 1.00 97.62 171 LEU A CA 1
ATOM 1329 C C . LEU A 1 171 ? -8.558 -9.486 -0.170 1.00 97.62 171 LEU A C 1
ATOM 1331 O O . LEU A 1 171 ? -8.336 -9.596 -1.379 1.00 97.62 171 LEU A O 1
ATOM 1335 N N . PRO A 1 172 ? -9.452 -8.598 0.299 1.00 97.69 172 PRO A N 1
ATOM 1336 C CA . PRO A 1 172 ? -10.088 -7.622 -0.569 1.00 97.69 172 PRO A CA 1
ATOM 1337 C C . PRO A 1 172 ? -9.032 -6.667 -1.139 1.00 97.69 172 PRO A C 1
ATOM 1339 O O . PRO A 1 172 ? -8.130 -6.209 -0.428 1.00 97.69 172 PRO A O 1
ATOM 1342 N N . VAL A 1 173 ? -9.127 -6.397 -2.441 1.00 97.81 173 VAL A N 1
ATOM 1343 C CA . VAL A 1 173 ? -8.185 -5.539 -3.164 1.00 97.81 173 VAL A CA 1
ATOM 1344 C C . VAL A 1 173 ? -8.951 -4.488 -3.954 1.00 97.81 173 VAL A C 1
ATOM 1346 O O . VAL A 1 173 ? -9.669 -4.816 -4.899 1.00 97.81 173 VAL A O 1
ATOM 1349 N N . THR A 1 174 ? -8.712 -3.226 -3.619 1.00 97.75 174 THR A N 1
ATOM 1350 C CA . THR A 1 174 ? -9.220 -2.058 -4.336 1.00 97.75 174 THR A CA 1
A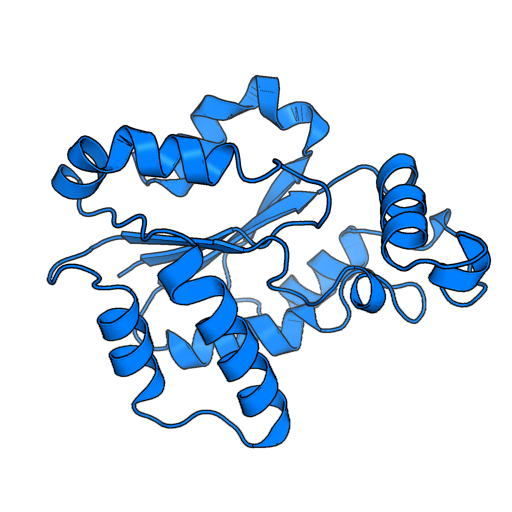TOM 1351 C C . THR A 1 174 ? -8.087 -1.436 -5.147 1.00 97.75 174 THR A C 1
ATOM 1353 O O . THR A 1 174 ? -7.045 -1.056 -4.604 1.00 97.75 174 THR A O 1
ATOM 1356 N N . VAL A 1 175 ? -8.277 -1.339 -6.466 1.00 97.38 175 VAL A N 1
ATOM 1357 C CA . VAL A 1 175 ? -7.298 -0.750 -7.390 1.00 97.38 175 VAL A CA 1
ATOM 1358 C C . VAL A 1 175 ? -7.909 0.359 -8.227 1.00 97.38 175 VAL A C 1
ATOM 1360 O O . VAL A 1 175 ? -9.074 0.292 -8.606 1.00 97.38 175 VAL A O 1
ATOM 1363 N N . TRP A 1 176 ? -7.096 1.353 -8.564 1.00 97.38 176 TRP A N 1
ATOM 1364 C CA . TRP A 1 176 ? -7.459 2.417 -9.497 1.00 97.38 176 TRP A CA 1
ATOM 1365 C C . TRP A 1 176 ? -6.238 2.864 -10.298 1.00 97.38 176 TRP A C 1
ATOM 1367 O O . TRP A 1 176 ? -5.098 2.586 -9.919 1.00 97.38 176 TRP A O 1
ATOM 1377 N N . CYS A 1 177 ? -6.461 3.576 -11.399 1.00 96.56 177 CYS A N 1
ATOM 1378 C CA . CYS A 1 177 ? -5.385 4.232 -12.133 1.00 96.56 177 CYS A CA 1
ATOM 1379 C C . CYS A 1 177 ? -4.991 5.525 -11.412 1.00 96.56 177 CYS A C 1
ATOM 1381 O O . CYS A 1 177 ? -5.820 6.401 -11.168 1.00 96.56 177 CYS A O 1
ATOM 1383 N N . ASN A 1 178 ? -3.711 5.684 -11.097 1.00 96.62 178 ASN A N 1
ATOM 1384 C CA . ASN A 1 178 ? -3.173 6.864 -10.437 1.00 96.62 178 ASN A CA 1
ATOM 1385 C C . ASN A 1 178 ? -3.452 8.135 -11.258 1.00 96.62 178 ASN A C 1
ATOM 1387 O O . ASN A 1 178 ? -3.665 9.200 -10.686 1.00 96.62 178 ASN A O 1
ATOM 1391 N N . GLU A 1 179 ? -3.475 8.020 -12.582 1.00 96.12 179 GLU A N 1
ATOM 1392 C CA . GLU A 1 179 ? -3.818 9.076 -13.533 1.00 96.12 179 GLU A CA 1
ATOM 1393 C C . GLU A 1 179 ? -5.244 9.616 -13.330 1.00 96.12 179 GLU A C 1
ATOM 1395 O O . GLU A 1 179 ? -5.463 10.816 -13.497 1.00 96.12 179 GLU A O 1
ATOM 1400 N N . ASP A 1 180 ? -6.176 8.768 -12.887 1.00 96.44 180 ASP A N 1
ATOM 1401 C CA . ASP A 1 180 ? -7.572 9.137 -12.632 1.00 96.44 180 ASP A CA 1
ATOM 1402 C C . ASP A 1 180 ? -7.777 9.731 -11.233 1.00 96.44 180 ASP A C 1
ATOM 1404 O O . ASP A 1 180 ? -8.820 10.325 -10.962 1.00 96.44 180 ASP A O 1
ATOM 1408 N N . THR A 1 181 ? -6.777 9.637 -10.346 1.00 95.38 181 THR A N 1
ATOM 1409 C CA . THR A 1 181 ? -6.844 10.106 -8.949 1.00 95.38 181 THR A CA 1
ATOM 1410 C C . THR A 1 181 ? -7.437 11.514 -8.792 1.00 95.38 181 THR A C 1
ATOM 1412 O O . THR A 1 181 ? -8.250 11.690 -7.890 1.00 95.38 181 THR A O 1
ATOM 1415 N N . PRO A 1 182 ? -7.127 12.528 -9.632 1.00 94.94 182 PRO A N 1
ATOM 1416 C CA . PRO A 1 182 ? -7.760 13.846 -9.518 1.00 94.94 182 PRO A CA 1
ATOM 1417 C C . PRO A 1 182 ? -9.283 13.846 -9.724 1.00 94.94 182 PRO A C 1
ATOM 1419 O O . PRO A 1 182 ? -9.963 14.717 -9.188 1.00 94.94 182 PRO A O 1
ATOM 1422 N N . LEU A 1 183 ? -9.816 12.895 -10.496 1.00 97.56 183 LEU A N 1
ATOM 1423 C CA . LEU A 1 183 ? -11.243 12.768 -10.802 1.00 97.56 183 LEU A CA 1
ATOM 1424 C C . LEU A 1 183 ? -11.992 11.981 -9.719 1.00 97.56 183 LEU A C 1
ATOM 1426 O O . LEU A 1 183 ? -13.120 12.332 -9.384 1.00 97.56 183 LEU A O 1
ATOM 1430 N N . ILE A 1 184 ? -11.349 10.959 -9.144 1.00 97.06 184 ILE A N 1
ATOM 1431 C CA . ILE A 1 184 ? -11.939 10.062 -8.132 1.00 97.06 184 ILE A CA 1
ATOM 1432 C C . ILE A 1 184 ? -11.432 10.327 -6.707 1.00 97.06 184 ILE A C 1
ATOM 1434 O O . ILE A 1 184 ? -11.688 9.550 -5.794 1.00 97.06 184 ILE A O 1
ATOM 1438 N N . TRP A 1 185 ? -10.725 11.437 -6.484 1.00 96.88 185 TRP A N 1
ATOM 1439 C CA . TRP A 1 185 ? -10.055 11.760 -5.218 1.00 96.88 185 TRP A CA 1
ATOM 1440 C C . TRP A 1 185 ? -10.947 11.578 -3.986 1.00 96.88 185 TRP A C 1
ATOM 1442 O O . TRP A 1 185 ? -10.572 10.919 -3.019 1.00 96.88 185 TRP A O 1
ATOM 1452 N N . GLY A 1 186 ? -12.144 12.170 -4.027 1.00 96.88 186 GLY A N 1
ATOM 1453 C CA . GLY A 1 186 ? -13.082 12.103 -2.912 1.00 96.88 186 GLY A CA 1
ATOM 1454 C C . GLY A 1 186 ? -13.635 10.699 -2.684 1.00 96.88 186 GLY A C 1
ATOM 1455 O O . GLY A 1 186 ? -13.891 10.346 -1.541 1.00 96.88 186 GLY A O 1
ATOM 1456 N N . GLU A 1 187 ? -13.812 9.915 -3.747 1.00 97.44 187 GLU A N 1
ATOM 1457 C CA . GLU A 1 187 ? -14.251 8.518 -3.665 1.00 97.44 187 GLU A CA 1
ATOM 1458 C C . GLU A 1 187 ? -13.170 7.660 -3.012 1.00 97.44 187 GLU A C 1
ATOM 1460 O O . GLU A 1 187 ? -13.436 7.054 -1.984 1.00 97.44 187 GLU A O 1
ATOM 1465 N N . VAL A 1 188 ? -11.925 7.726 -3.498 1.00 97.00 188 VAL A N 1
ATOM 1466 C CA . VAL A 1 188 ? -10.796 6.982 -2.912 1.00 97.00 188 VAL A CA 1
ATOM 1467 C C . VAL A 1 188 ? -10.622 7.311 -1.429 1.00 97.00 188 VAL A C 1
ATOM 1469 O O . VAL A 1 188 ? -10.453 6.405 -0.619 1.00 97.00 188 VAL A O 1
ATOM 1472 N N . LEU A 1 189 ? -10.692 8.590 -1.044 1.00 96.75 189 LEU A N 1
ATOM 1473 C CA . LEU A 1 189 ? -10.572 8.983 0.362 1.00 96.75 189 LEU A CA 1
ATOM 1474 C C . LEU A 1 189 ? -11.701 8.437 1.235 1.00 96.75 189 LEU A C 1
ATOM 1476 O O . LEU A 1 189 ? -11.428 7.988 2.345 1.00 96.75 189 LEU A O 1
ATOM 1480 N N . ARG A 1 190 ? -12.944 8.489 0.750 1.00 96.94 190 ARG A N 1
ATOM 1481 C CA . ARG A 1 190 ? -14.120 7.991 1.469 1.00 96.94 190 ARG A CA 1
ATOM 1482 C C . ARG A 1 190 ? -14.103 6.478 1.612 1.00 96.94 190 ARG A C 1
ATOM 1484 O O . ARG A 1 190 ? -14.226 5.987 2.726 1.00 96.94 190 ARG A O 1
ATOM 1491 N N . GLU A 1 191 ? -13.804 5.760 0.534 1.00 97.25 191 GLU A N 1
ATOM 1492 C CA . GLU A 1 191 ? -13.626 4.306 0.559 1.00 97.25 191 GLU A CA 1
ATOM 1493 C C . GLU A 1 191 ? -12.482 3.903 1.499 1.00 97.25 191 GLU A C 1
ATOM 1495 O O . GLU A 1 191 ? -12.630 3.000 2.317 1.00 97.25 191 GLU A O 1
ATOM 1500 N N . MET A 1 192 ? -11.349 4.618 1.476 1.00 96.38 192 MET A N 1
ATOM 1501 C CA . MET A 1 192 ? -10.252 4.375 2.417 1.00 96.38 192 MET A CA 1
ATOM 1502 C C . MET A 1 192 ? -10.628 4.695 3.864 1.00 96.38 192 MET A C 1
ATOM 1504 O O . MET A 1 192 ? -10.130 4.007 4.752 1.00 96.38 192 MET A O 1
ATOM 1508 N N . ALA A 1 193 ? -11.469 5.699 4.112 1.00 96.38 193 ALA A N 1
ATOM 1509 C CA . ALA A 1 193 ? -11.893 6.128 5.444 1.00 96.38 193 ALA A CA 1
ATOM 1510 C C . ALA A 1 193 ? -13.125 5.391 5.991 1.00 96.38 193 ALA A C 1
ATOM 1512 O O . ALA A 1 193 ? -13.330 5.417 7.198 1.00 96.38 193 ALA A O 1
ATOM 1513 N N . GLY A 1 194 ? -13.899 4.709 5.147 1.00 94.25 194 GLY A N 1
ATOM 1514 C CA . GLY A 1 194 ? -15.150 4.057 5.539 1.00 94.25 194 GLY A CA 1
ATOM 1515 C C . GLY A 1 194 ? -16.289 5.040 5.835 1.00 94.25 194 GLY A C 1
ATOM 1516 O O . GLY A 1 194 ? -17.055 4.794 6.765 1.00 94.25 194 GLY A O 1
ATOM 1517 N N . VAL A 1 195 ? -16.374 6.157 5.095 1.00 92.38 195 VAL A N 1
ATOM 1518 C CA . VAL A 1 195 ? -17.330 7.264 5.342 1.00 92.38 195 VAL A CA 1
ATOM 1519 C C . VAL A 1 195 ? -18.066 7.735 4.097 1.00 92.38 195 VAL A C 1
ATOM 1521 O O . VAL A 1 195 ? -17.494 7.635 2.991 1.00 92.38 195 VAL A O 1
#

pLDDT: mean 95.09, std 2.79, range [82.56, 98.56]